Protein AF-A0A2N3DXK1-F1 (afdb_monomer_lite)

Radius of gyration: 21.1 Å; chains: 1; bounding box: 71×50×52 Å

Foldseek 3Di:
DVLLVLVVVLVVLLVLLVVCLVPVPPDDDDDLVVLCCLLVVLVCVLVVQLVCCVPPPPPDDSVNSVLVSLVVLLCSNVVNVVVVCVVVDPDDDPDDDDPCPVDDLVVSLCVVLVPLVVSLCSLVVSLVSLVPDPSNPDPSSVSSSVSSVSSNSSSVSNSVVSCVVSVVVVVVVVVVVVVVVVPPPDD

Sequence (187 aa):
FADGLALLFTTASIVLSAWALYQPQMISLPVAAFLIPTIGSFAFKFVRSLWLYAVRVKDCSFLESLGAGVAALGLTHTVAKAMLNGMITTSKPFIRTPKCEDKPPLAAAFIQVREESLMLALLWGVAVAFLTSPHFADSHSLLWVGVLLVQSVPYASAVLLSLINVMPSLFRRNEKSEASGVLSPAE

pLDDT: mean 85.61, std 10.14, range [45.31, 97.25]

Structure (mmCIF, N/CA/C/O backbone):
data_AF-A0A2N3DXK1-F1
#
_entry.id   AF-A0A2N3DXK1-F1
#
loop_
_atom_site.group_PDB
_atom_site.id
_atom_site.type_symbol
_atom_site.label_atom_id
_atom_site.label_alt_id
_atom_site.label_comp_id
_atom_site.label_asym_id
_atom_site.label_entity_id
_atom_site.label_seq_id
_atom_site.pdbx_PDB_ins_code
_atom_site.Cartn_x
_atom_site.Cartn_y
_atom_site.Cartn_z
_atom_site.occupancy
_atom_site.B_iso_or_equiv
_atom_site.auth_seq_id
_atom_site.auth_comp_id
_atom_site.auth_asym_id
_atom_site.auth_atom_id
_atom_site.pdbx_PDB_model_num
ATOM 1 N N . PHE A 1 1 ? 3.669 13.947 8.992 1.00 77.19 1 PHE A N 1
ATOM 2 C CA . PHE A 1 1 ? 4.567 14.311 7.875 1.00 77.19 1 PHE A CA 1
ATOM 3 C C . PHE A 1 1 ? 5.021 13.096 7.071 1.00 77.19 1 PHE A C 1
ATOM 5 O O . PHE A 1 1 ? 4.761 13.055 5.876 1.00 77.19 1 PHE A O 1
ATOM 12 N N . ALA A 1 2 ? 5.629 12.090 7.714 1.00 84.81 2 ALA A N 1
ATOM 13 C CA . ALA A 1 2 ? 6.176 10.909 7.033 1.00 84.81 2 ALA A CA 1
ATOM 14 C C . ALA A 1 2 ? 5.182 10.180 6.105 1.00 84.81 2 ALA A C 1
ATOM 16 O O . ALA A 1 2 ? 5.534 9.889 4.969 1.00 84.81 2 ALA A O 1
ATOM 17 N N . ASP A 1 3 ? 3.938 9.947 6.540 1.00 88.44 3 ASP A N 1
ATOM 18 C CA . ASP A 1 3 ? 2.947 9.234 5.715 1.00 88.44 3 ASP A CA 1
ATOM 19 C C . ASP A 1 3 ? 2.536 10.025 4.462 1.00 88.44 3 ASP A C 1
ATOM 21 O O . ASP A 1 3 ? 2.396 9.451 3.387 1.00 88.44 3 ASP A O 1
ATOM 25 N N . GLY A 1 4 ? 2.420 11.354 4.567 1.00 90.50 4 GLY A N 1
ATOM 26 C CA . GLY A 1 4 ? 2.165 12.225 3.414 1.00 90.50 4 GLY A CA 1
ATOM 27 C C . GLY A 1 4 ? 3.305 12.183 2.394 1.00 90.50 4 GLY A C 1
ATOM 28 O O . GLY A 1 4 ? 3.056 12.054 1.198 1.00 90.50 4 GLY A O 1
ATOM 29 N N . LEU A 1 5 ? 4.557 12.220 2.865 1.00 89.88 5 LEU A N 1
ATOM 30 C CA . LEU A 1 5 ? 5.734 12.075 2.004 1.00 89.88 5 LEU A CA 1
ATOM 31 C C . LEU A 1 5 ? 5.779 10.687 1.344 1.00 89.88 5 LEU A C 1
ATOM 33 O O . LEU A 1 5 ? 6.073 10.585 0.157 1.00 89.88 5 LEU A O 1
ATOM 37 N N . ALA A 1 6 ? 5.451 9.627 2.088 1.00 89.44 6 ALA A N 1
ATOM 38 C CA . ALA A 1 6 ? 5.400 8.265 1.562 1.00 89.44 6 ALA A CA 1
ATOM 39 C C . ALA A 1 6 ? 4.348 8.116 0.448 1.00 89.44 6 ALA A C 1
ATOM 41 O O . ALA A 1 6 ? 4.612 7.454 -0.556 1.00 89.44 6 ALA A O 1
ATOM 42 N N . LEU A 1 7 ? 3.189 8.773 0.575 1.00 92.69 7 LEU A N 1
ATOM 43 C CA . LEU A 1 7 ? 2.165 8.807 -0.475 1.00 92.69 7 LEU A CA 1
ATOM 44 C C . LEU A 1 7 ? 2.638 9.558 -1.730 1.00 92.69 7 LEU A C 1
ATOM 46 O O . LEU A 1 7 ? 2.424 9.083 -2.847 1.00 92.69 7 LEU A O 1
ATOM 50 N N . LEU A 1 8 ? 3.316 10.699 -1.563 1.00 92.81 8 LEU A N 1
ATOM 51 C CA . LEU A 1 8 ? 3.916 11.427 -2.688 1.00 92.81 8 LEU A CA 1
ATOM 52 C C . LEU A 1 8 ? 4.984 10.582 -3.387 1.00 92.81 8 LEU A C 1
ATOM 54 O O . LEU A 1 8 ? 4.983 10.487 -4.612 1.00 92.81 8 LEU A O 1
ATOM 58 N N . PHE A 1 9 ? 5.842 9.919 -2.611 1.00 91.06 9 PHE A N 1
ATOM 59 C CA . PHE A 1 9 ? 6.869 9.028 -3.138 1.00 91.06 9 PHE A CA 1
ATOM 60 C C . PHE A 1 9 ? 6.257 7.840 -3.886 1.00 91.06 9 PHE A C 1
ATOM 62 O O . PHE A 1 9 ? 6.682 7.548 -4.994 1.00 91.06 9 PHE A O 1
ATOM 69 N N . THR A 1 10 ? 5.207 7.217 -3.344 1.00 92.75 10 THR A N 1
ATOM 70 C CA . THR A 1 10 ? 4.496 6.115 -4.017 1.00 92.75 10 THR A CA 1
ATOM 71 C C . THR A 1 10 ? 3.882 6.575 -5.339 1.00 92.75 10 THR A C 1
ATOM 73 O O . THR A 1 10 ? 4.045 5.921 -6.365 1.00 92.75 10 THR A O 1
ATOM 76 N N . THR A 1 11 ? 3.207 7.729 -5.341 1.00 94.25 11 THR A N 1
ATOM 77 C CA . THR A 1 11 ? 2.619 8.299 -6.563 1.00 94.25 11 THR A CA 1
ATOM 78 C C . THR A 1 11 ? 3.700 8.591 -7.607 1.00 94.25 11 THR A C 1
ATOM 80 O O . THR A 1 11 ? 3.547 8.226 -8.771 1.00 94.25 11 THR A O 1
ATOM 83 N N . ALA A 1 12 ? 4.825 9.182 -7.193 1.00 93.31 12 ALA A N 1
ATOM 84 C CA . ALA A 1 12 ? 5.969 9.423 -8.068 1.00 93.31 12 ALA A CA 1
ATOM 85 C C . ALA A 1 12 ? 6.578 8.113 -8.596 1.00 93.31 12 ALA A C 1
ATOM 87 O O . ALA A 1 12 ? 6.893 8.033 -9.780 1.00 93.31 12 ALA A O 1
ATOM 88 N N . SER A 1 13 ? 6.687 7.074 -7.760 1.00 92.00 13 SER A N 1
ATOM 89 C CA . SER A 1 13 ? 7.153 5.743 -8.162 1.00 92.00 13 SER A CA 1
ATOM 90 C C . SER A 1 13 ? 6.258 5.127 -9.236 1.00 92.00 13 SER A C 1
ATOM 92 O O . SER A 1 13 ? 6.787 4.596 -10.211 1.00 92.00 13 SER A O 1
ATOM 94 N N . ILE A 1 14 ? 4.931 5.228 -9.109 1.00 94.31 14 ILE A N 1
ATOM 95 C CA . ILE A 1 14 ? 3.982 4.735 -10.123 1.00 94.31 14 ILE A CA 1
ATOM 96 C C . ILE A 1 14 ? 4.149 5.510 -11.435 1.00 94.31 14 ILE A C 1
ATOM 98 O O . ILE A 1 14 ? 4.279 4.893 -12.491 1.00 94.31 14 ILE A O 1
ATOM 102 N N . VAL A 1 15 ? 4.188 6.846 -11.377 1.00 94.62 15 VAL A N 1
ATOM 103 C CA . VAL A 1 15 ? 4.327 7.700 -12.571 1.00 94.62 15 VAL A CA 1
ATOM 104 C C . VAL A 1 15 ? 5.650 7.439 -13.288 1.00 94.62 15 VAL A C 1
ATOM 106 O O . VAL A 1 15 ? 5.655 7.216 -14.497 1.00 94.62 15 VAL A O 1
ATOM 109 N N . LEU A 1 16 ? 6.762 7.411 -12.549 1.00 92.75 16 LEU A N 1
ATOM 110 C CA . LEU A 1 16 ? 8.087 7.121 -13.096 1.00 92.75 16 LEU A CA 1
ATOM 111 C C . LEU A 1 16 ? 8.124 5.739 -13.742 1.00 92.75 16 LEU A C 1
ATOM 113 O O . LEU A 1 16 ? 8.675 5.571 -14.824 1.00 92.75 16 LEU A O 1
ATOM 117 N N . SER A 1 17 ? 7.517 4.755 -13.089 1.00 92.31 17 SER A N 1
ATOM 118 C CA . SER A 1 17 ? 7.476 3.394 -13.598 1.00 92.31 17 SER A CA 1
ATOM 119 C C . SER A 1 17 ? 6.645 3.260 -14.870 1.00 92.31 17 SER A C 1
ATOM 121 O O . SER A 1 17 ? 7.076 2.614 -15.819 1.00 92.31 17 SER A O 1
ATOM 123 N N . ALA A 1 18 ? 5.473 3.897 -14.917 1.00 92.88 18 ALA A N 1
ATOM 124 C CA . ALA A 1 18 ? 4.648 3.936 -16.118 1.00 92.88 18 ALA A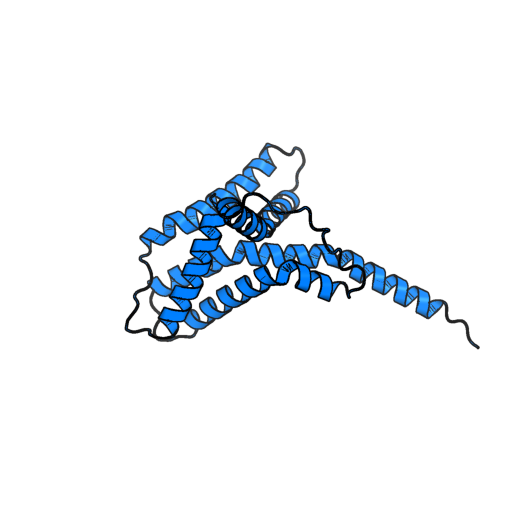 CA 1
ATOM 125 C C . ALA A 1 18 ? 5.387 4.627 -17.275 1.00 92.88 18 ALA A C 1
ATOM 127 O O . ALA A 1 18 ? 5.348 4.148 -18.407 1.00 92.88 18 ALA A O 1
ATOM 128 N N . TRP A 1 19 ? 6.119 5.707 -16.984 1.00 91.81 19 TRP A N 1
ATOM 129 C CA . TRP A 1 19 ? 6.958 6.382 -17.972 1.00 91.81 19 TRP A CA 1
ATOM 130 C C . TRP A 1 19 ? 8.100 5.486 -18.461 1.00 91.81 19 TRP A C 1
ATOM 132 O O . TRP A 1 19 ? 8.325 5.390 -19.666 1.00 91.81 19 TRP A O 1
ATOM 142 N N . ALA A 1 20 ? 8.800 4.800 -17.555 1.00 90.81 20 ALA A N 1
ATOM 143 C CA . ALA A 1 20 ? 9.881 3.881 -17.907 1.00 90.81 20 ALA A CA 1
ATOM 144 C C . ALA A 1 20 ? 9.385 2.743 -18.813 1.00 90.81 20 ALA A C 1
ATOM 146 O O . ALA A 1 20 ? 10.048 2.401 -19.787 1.00 90.81 20 ALA A O 1
ATOM 147 N N . LEU A 1 21 ? 8.190 2.206 -18.547 1.00 90.06 21 LEU A N 1
ATOM 148 C CA . LEU A 1 21 ? 7.561 1.196 -19.402 1.00 90.06 21 LEU A CA 1
ATOM 149 C C . LEU A 1 21 ? 7.149 1.756 -20.775 1.00 90.06 21 LEU A C 1
ATOM 151 O O . LEU A 1 21 ? 7.215 1.034 -21.766 1.00 90.06 21 LEU A O 1
ATOM 155 N N . TYR A 1 22 ? 6.754 3.031 -20.853 1.00 90.62 22 TYR A N 1
ATOM 156 C CA . TYR A 1 22 ? 6.405 3.690 -22.117 1.00 90.62 22 TYR A CA 1
ATOM 157 C C . TYR A 1 22 ? 7.636 4.009 -22.986 1.00 90.62 22 TYR A C 1
ATOM 159 O O . TYR A 1 22 ? 7.592 3.848 -24.205 1.00 90.62 22 TYR A O 1
ATOM 167 N N . GLN A 1 23 ? 8.744 4.442 -22.376 1.00 89.50 23 GLN A N 1
ATOM 168 C CA . GLN A 1 23 ? 10.005 4.755 -23.059 1.00 89.50 23 GLN A CA 1
ATOM 169 C C . GLN A 1 23 ? 11.208 4.112 -22.345 1.00 89.50 23 GLN A C 1
ATOM 171 O O . GLN A 1 23 ? 11.936 4.797 -21.617 1.00 89.50 23 GLN A O 1
ATOM 176 N N . PRO A 1 24 ? 11.484 2.818 -22.600 1.00 82.81 24 PRO A N 1
ATOM 177 C CA . PRO A 1 24 ? 12.524 2.078 -21.882 1.00 82.81 24 PRO A CA 1
ATOM 178 C C . PRO A 1 24 ? 13.947 2.577 -22.166 1.00 82.81 24 PRO A C 1
ATOM 180 O O . PRO A 1 24 ? 14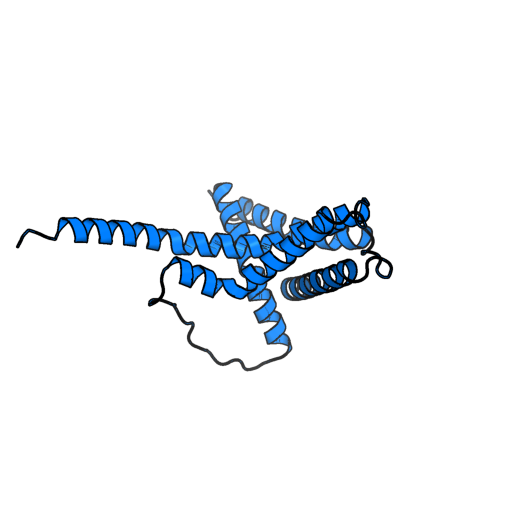.833 2.397 -21.343 1.00 82.81 24 PRO A O 1
ATOM 183 N N . GLN A 1 25 ? 14.182 3.229 -23.308 1.00 79.19 25 GLN A N 1
ATOM 184 C CA . GLN A 1 25 ? 15.523 3.684 -23.704 1.00 79.19 25 GLN A CA 1
ATOM 185 C C . GLN A 1 25 ? 15.931 5.037 -23.099 1.00 79.19 25 GLN A C 1
ATOM 187 O O . GLN A 1 25 ? 17.106 5.388 -23.136 1.00 79.19 25 GLN A O 1
ATOM 192 N N . MET A 1 26 ? 14.981 5.806 -22.558 1.00 77.38 26 MET A N 1
ATOM 193 C CA . MET A 1 26 ? 15.212 7.195 -22.125 1.00 77.38 26 MET A CA 1
ATOM 194 C C . MET A 1 26 ? 15.331 7.349 -20.604 1.00 77.38 26 MET A C 1
ATOM 196 O O . MET A 1 26 ? 15.793 8.385 -20.131 1.00 77.38 26 MET A O 1
ATOM 200 N N . ILE A 1 27 ? 14.888 6.352 -19.833 1.00 78.00 27 ILE A N 1
ATOM 201 C CA . ILE A 1 27 ? 14.782 6.431 -18.374 1.00 78.00 27 ILE A CA 1
ATOM 202 C C . ILE A 1 27 ? 15.629 5.334 -17.743 1.00 78.00 27 ILE A C 1
ATOM 204 O O . ILE A 1 27 ? 15.385 4.148 -17.948 1.00 78.00 27 ILE A O 1
ATOM 208 N N . SER A 1 28 ? 16.572 5.736 -16.900 1.00 77.50 28 SER A N 1
ATOM 209 C CA . SER A 1 28 ? 17.224 4.834 -15.959 1.00 77.50 28 SER A CA 1
ATOM 210 C C . SER A 1 28 ? 16.435 4.780 -14.650 1.00 77.50 28 SER A C 1
ATOM 212 O O . SER A 1 28 ? 15.960 5.795 -14.134 1.00 77.50 28 SER A O 1
ATOM 214 N N . LEU A 1 29 ? 16.279 3.574 -14.102 1.00 81.25 29 LEU A N 1
ATOM 215 C CA . LEU A 1 29 ? 15.651 3.389 -12.797 1.00 81.25 29 LEU A CA 1
ATOM 216 C C . LEU A 1 29 ? 16.535 3.985 -11.685 1.00 81.25 29 LEU A C 1
ATOM 218 O O . LEU A 1 29 ? 17.765 3.987 -11.815 1.00 81.25 29 LEU A O 1
ATOM 222 N N . PRO A 1 30 ? 15.945 4.478 -10.579 1.00 80.50 30 PRO A N 1
ATOM 223 C CA . PRO A 1 30 ? 16.710 5.063 -9.483 1.00 80.50 30 PRO A CA 1
ATOM 224 C C . PRO A 1 30 ? 17.772 4.108 -8.927 1.00 80.50 30 PRO A C 1
ATOM 226 O O . PRO A 1 30 ? 17.527 2.912 -8.759 1.00 80.50 30 PRO A O 1
ATOM 229 N N . VAL A 1 31 ? 18.956 4.643 -8.603 1.00 75.12 31 VAL A N 1
ATOM 230 C CA . VAL A 1 31 ? 20.065 3.825 -8.097 1.00 75.12 31 VAL A CA 1
ATOM 231 C C . VAL A 1 31 ? 19.708 3.180 -6.755 1.00 75.12 31 VAL A C 1
ATOM 233 O O . VAL A 1 31 ? 19.048 3.787 -5.908 1.00 75.12 31 VAL A O 1
ATOM 236 N N . ALA A 1 32 ? 20.204 1.960 -6.534 1.00 70.81 32 ALA A N 1
ATOM 237 C CA . ALA A 1 32 ? 19.913 1.148 -5.351 1.00 70.81 32 ALA A CA 1
ATOM 238 C C . ALA A 1 32 ? 20.178 1.871 -4.016 1.00 70.81 32 ALA A C 1
ATOM 240 O O . ALA A 1 32 ? 19.478 1.635 -3.034 1.00 70.81 32 ALA A O 1
ATOM 241 N N . ALA A 1 33 ? 21.138 2.802 -3.979 1.00 71.88 33 ALA A N 1
ATOM 242 C CA . ALA A 1 33 ? 21.444 3.589 -2.786 1.00 71.88 33 ALA A CA 1
ATOM 243 C C . ALA A 1 33 ? 20.259 4.455 -2.304 1.00 71.88 33 ALA A C 1
ATOM 245 O O . ALA A 1 33 ? 20.092 4.628 -1.098 1.00 71.88 33 ALA A O 1
ATOM 246 N N . PHE A 1 34 ? 19.388 4.935 -3.203 1.00 73.00 34 PHE A N 1
ATOM 247 C CA . PHE A 1 34 ? 18.175 5.680 -2.824 1.00 73.00 34 PHE A CA 1
ATOM 248 C C . PHE A 1 34 ? 17.038 4.779 -2.318 1.00 73.00 34 PHE A C 1
ATOM 250 O O . PHE A 1 34 ? 16.059 5.271 -1.750 1.00 73.00 34 PHE A O 1
ATOM 257 N N . LEU A 1 35 ? 17.161 3.461 -2.486 1.00 76.44 35 LEU A N 1
ATOM 258 C CA . LEU A 1 35 ? 16.159 2.486 -2.049 1.00 76.44 35 LEU A CA 1
ATOM 259 C C . LEU A 1 35 ? 16.348 2.085 -0.579 1.00 76.44 35 LEU A C 1
ATOM 261 O O . LEU A 1 35 ? 15.397 1.702 0.101 1.00 76.44 35 LEU A O 1
ATOM 265 N N . ILE A 1 36 ? 17.569 2.224 -0.055 1.00 79.56 36 ILE A N 1
ATOM 266 C CA . ILE A 1 36 ? 17.898 1.875 1.333 1.00 79.56 36 ILE A CA 1
ATOM 267 C C . ILE A 1 36 ? 17.098 2.725 2.334 1.00 79.56 36 ILE A C 1
ATOM 269 O O . ILE A 1 36 ? 16.481 2.144 3.228 1.00 79.56 36 ILE A O 1
ATOM 273 N N . PRO A 1 37 ? 17.021 4.067 2.210 1.00 77.75 37 PRO A N 1
ATOM 274 C CA . PRO A 1 37 ? 16.264 4.878 3.161 1.00 77.75 37 PRO A CA 1
ATOM 275 C C . PRO A 1 37 ? 14.761 4.597 3.120 1.00 77.75 37 PRO A C 1
ATOM 277 O O . PRO A 1 37 ? 14.092 4.676 4.150 1.00 77.75 37 PRO A O 1
ATOM 280 N N . THR A 1 38 ? 14.218 4.265 1.949 1.00 76.19 38 THR A N 1
ATOM 281 C CA . THR A 1 38 ? 12.780 4.040 1.756 1.00 76.19 38 THR A CA 1
ATOM 282 C C . THR A 1 38 ? 12.345 2.694 2.323 1.00 76.19 38 THR A C 1
ATOM 284 O O . THR A 1 38 ? 11.433 2.656 3.153 1.00 76.19 38 THR A O 1
ATOM 287 N N . ILE A 1 39 ? 13.048 1.612 1.981 1.00 82.38 39 ILE A N 1
ATOM 288 C CA . ILE A 1 39 ? 12.807 0.287 2.572 1.00 82.38 39 ILE A CA 1
ATOM 289 C C . ILE A 1 39 ? 13.140 0.306 4.068 1.00 82.38 39 ILE A C 1
ATOM 291 O O . ILE A 1 39 ? 12.356 -0.181 4.881 1.00 82.38 39 ILE A O 1
ATOM 295 N N . GLY A 1 40 ? 14.263 0.918 4.451 1.00 85.50 40 G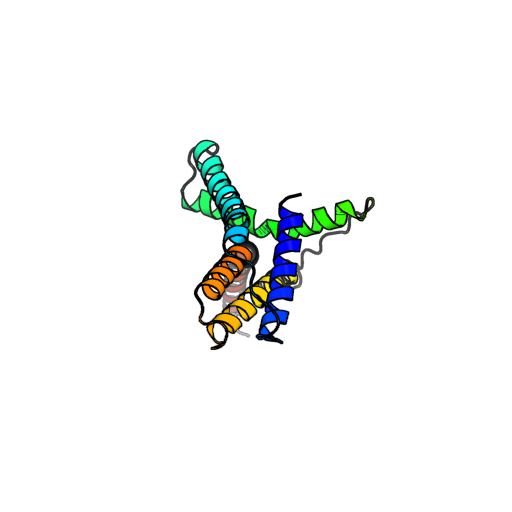LY A N 1
ATOM 296 C CA . GLY A 1 40 ? 14.716 0.994 5.838 1.00 85.50 40 GLY A CA 1
ATOM 297 C C . GLY A 1 40 ? 13.745 1.750 6.741 1.00 85.50 40 GLY A C 1
ATOM 298 O O . GLY A 1 40 ? 13.414 1.261 7.818 1.00 85.50 40 GLY A O 1
ATOM 299 N N . SER A 1 41 ? 13.213 2.893 6.298 1.00 82.44 41 SER A N 1
ATOM 300 C CA . SER A 1 41 ? 12.224 3.652 7.080 1.00 82.44 41 SER A CA 1
ATOM 301 C C . SER A 1 41 ? 10.912 2.888 7.238 1.00 82.44 41 SER A C 1
ATOM 303 O O . SER A 1 41 ? 10.316 2.908 8.316 1.00 82.44 41 SER A O 1
ATOM 305 N N . PHE A 1 42 ? 10.470 2.189 6.187 1.00 85.25 42 PHE A N 1
ATOM 306 C CA . PHE A 1 42 ? 9.284 1.340 6.253 1.00 85.25 42 PHE A CA 1
ATOM 307 C C . PHE A 1 42 ? 9.485 0.164 7.217 1.00 85.25 42 PHE A C 1
ATOM 309 O O . PHE A 1 42 ? 8.679 -0.030 8.128 1.00 85.25 42 PHE A O 1
ATOM 316 N N . ALA A 1 43 ? 10.588 -0.572 7.067 1.00 86.31 43 ALA A N 1
ATOM 317 C CA . ALA A 1 43 ? 10.927 -1.699 7.926 1.00 86.31 43 ALA A CA 1
ATOM 318 C C . ALA A 1 43 ? 11.079 -1.256 9.385 1.00 86.31 43 ALA A C 1
ATOM 320 O O . ALA A 1 43 ? 10.500 -1.868 10.279 1.00 86.31 43 ALA A O 1
ATOM 321 N N . PHE A 1 44 ? 11.772 -0.144 9.632 1.00 88.00 44 PHE A N 1
ATOM 322 C CA . PHE A 1 44 ? 11.912 0.422 10.968 1.00 88.00 44 PHE A CA 1
ATOM 323 C C . PHE A 1 44 ? 10.557 0.809 11.566 1.00 88.00 44 PHE A C 1
ATOM 325 O O . PHE A 1 44 ? 10.277 0.470 12.716 1.00 88.00 44 PHE A O 1
ATOM 332 N N . LYS A 1 45 ? 9.685 1.469 10.791 1.00 86.25 45 LYS A N 1
ATOM 333 C CA . LYS A 1 45 ? 8.322 1.812 11.223 1.00 86.25 45 LYS A CA 1
ATOM 334 C C . LYS A 1 45 ? 7.531 0.557 11.607 1.00 86.25 45 LYS A C 1
ATOM 336 O O . LYS A 1 45 ? 6.881 0.552 12.652 1.00 86.25 45 LYS A O 1
ATOM 341 N N . PHE A 1 46 ? 7.609 -0.495 10.796 1.00 86.44 46 PHE A N 1
ATOM 342 C CA . PHE A 1 46 ? 6.893 -1.748 11.026 1.00 86.44 46 PHE A CA 1
ATOM 343 C C . PHE A 1 46 ? 7.429 -2.515 12.244 1.00 86.44 46 PHE A C 1
ATOM 345 O O . PHE A 1 46 ? 6.668 -2.834 13.156 1.00 86.44 46 PHE A O 1
ATOM 352 N N . VAL A 1 47 ? 8.745 -2.730 12.320 1.00 88.25 47 VAL A N 1
ATOM 353 C CA . VAL A 1 47 ? 9.401 -3.425 13.440 1.00 88.25 47 VAL A CA 1
ATOM 354 C C . VAL A 1 47 ? 9.169 -2.683 14.750 1.00 88.25 47 VAL A C 1
ATOM 356 O O . VAL A 1 47 ? 8.805 -3.299 15.749 1.00 88.25 47 VAL A O 1
ATOM 359 N N . ARG A 1 48 ? 9.307 -1.352 14.750 1.00 88.56 48 ARG A N 1
ATOM 360 C CA . ARG A 1 48 ? 9.024 -0.533 15.932 1.00 88.56 48 ARG A CA 1
ATOM 361 C C . ARG A 1 48 ? 7.575 -0.693 16.391 1.00 88.56 48 ARG A C 1
ATOM 363 O O . ARG A 1 48 ? 7.337 -0.728 17.594 1.00 88.56 48 ARG A O 1
ATOM 370 N N . SER A 1 49 ? 6.623 -0.795 15.462 1.00 85.00 49 SER A N 1
ATOM 371 C CA . SER A 1 49 ? 5.214 -1.028 15.796 1.00 85.00 49 SER A CA 1
ATOM 372 C C . SER A 1 49 ? 5.026 -2.361 16.522 1.00 85.00 49 SER A C 1
ATOM 374 O O . SER A 1 49 ? 4.423 -2.386 17.593 1.00 85.00 49 SER A O 1
ATOM 376 N N . LEU A 1 50 ? 5.592 -3.446 15.985 1.00 86.06 50 LEU A N 1
ATOM 377 C CA . LEU A 1 50 ? 5.505 -4.776 16.599 1.00 86.06 50 LEU A CA 1
ATOM 378 C C . LEU A 1 50 ? 6.206 -4.824 17.962 1.00 86.06 50 LEU A C 1
ATOM 380 O O . LEU A 1 50 ? 5.668 -5.368 18.925 1.00 86.06 50 LEU A O 1
ATOM 384 N N . TRP A 1 51 ? 7.385 -4.205 18.056 1.00 88.12 51 TRP A N 1
ATOM 385 C CA . TRP A 1 51 ? 8.170 -4.137 19.286 1.00 88.12 51 TRP A CA 1
ATOM 386 C C . TRP A 1 51 ? 7.438 -3.382 20.396 1.00 88.12 51 TRP A C 1
ATOM 388 O O . TRP A 1 51 ? 7.360 -3.853 21.528 1.00 88.12 51 TRP A O 1
ATOM 398 N N . LEU A 1 52 ? 6.868 -2.214 20.083 1.00 88.50 52 LEU A N 1
ATOM 399 C CA . LEU A 1 52 ? 6.115 -1.433 21.063 1.00 88.50 52 LEU A CA 1
ATOM 400 C C . LEU A 1 52 ? 4.872 -2.179 21.550 1.00 88.50 52 LEU A C 1
ATOM 402 O O . LEU A 1 52 ? 4.571 -2.093 22.737 1.00 88.50 52 LEU A O 1
ATOM 406 N N . TYR A 1 53 ? 4.191 -2.931 20.682 1.00 86.19 53 TYR A N 1
ATOM 407 C CA . TYR A 1 53 ? 3.073 -3.778 21.103 1.00 86.19 53 TYR A CA 1
ATOM 408 C C . TYR A 1 53 ? 3.529 -4.893 22.043 1.00 86.19 53 TYR A C 1
ATOM 410 O O . TYR A 1 53 ? 2.964 -5.030 23.125 1.00 86.19 53 TYR A O 1
ATOM 418 N N . ALA A 1 54 ? 4.598 -5.609 21.689 1.00 82.19 54 ALA A N 1
ATOM 419 C CA . ALA A 1 54 ? 5.135 -6.690 22.515 1.00 82.19 54 ALA A CA 1
ATOM 420 C C . ALA A 1 54 ? 5.603 -6.212 23.902 1.00 82.19 54 ALA A C 1
ATOM 422 O O . ALA A 1 54 ? 5.448 -6.921 24.891 1.00 82.19 54 ALA A O 1
ATOM 423 N N . VAL A 1 55 ? 6.173 -5.005 23.990 1.00 86.56 55 VAL A N 1
ATOM 424 C CA . VAL A 1 55 ? 6.710 -4.470 25.252 1.00 86.56 55 VAL A CA 1
ATOM 425 C C . VAL A 1 55 ? 5.651 -3.740 26.082 1.00 86.56 55 VAL A C 1
ATOM 427 O O . VAL A 1 55 ? 5.722 -3.749 27.312 1.00 86.56 55 VAL A O 1
ATOM 430 N N . ARG A 1 56 ? 4.694 -3.050 25.446 1.00 87.25 56 ARG A N 1
ATOM 431 C CA . ARG A 1 56 ? 3.766 -2.148 26.148 1.00 87.25 56 ARG A CA 1
ATOM 432 C C . ARG A 1 56 ? 2.413 -2.775 26.464 1.00 87.25 56 ARG A C 1
ATOM 434 O O . ARG A 1 56 ? 1.777 -2.326 27.417 1.00 87.25 56 ARG A O 1
ATOM 441 N N . VAL A 1 57 ? 1.984 -3.782 25.707 1.00 87.06 57 VAL A N 1
ATOM 442 C CA . VAL A 1 57 ? 0.722 -4.491 25.940 1.00 87.06 57 VAL A CA 1
ATOM 443 C C . VAL A 1 57 ? 1.043 -5.815 26.625 1.00 87.06 57 VAL A C 1
ATOM 445 O O . VAL A 1 57 ? 1.557 -6.737 25.998 1.00 87.06 57 VAL A O 1
ATOM 448 N N . LYS A 1 58 ? 0.781 -5.893 27.937 1.00 75.44 58 LYS A N 1
ATOM 449 C CA . LYS A 1 58 ? 0.898 -7.156 28.680 1.00 75.44 58 LYS A CA 1
ATOM 450 C C . LYS A 1 58 ? -0.114 -8.161 28.117 1.00 75.44 58 LYS A C 1
ATOM 452 O O . LYS A 1 58 ? -1.242 -7.780 27.826 1.00 75.44 58 LYS A O 1
ATOM 457 N N . ASP A 1 59 ? 0.329 -9.407 27.961 1.00 79.88 59 ASP A N 1
ATOM 458 C CA . ASP A 1 59 ? -0.470 -10.568 27.538 1.00 79.88 59 ASP A CA 1
ATOM 459 C C . ASP A 1 59 ? -0.929 -10.593 26.065 1.00 79.88 59 ASP A C 1
ATOM 461 O O . ASP A 1 59 ? -1.857 -11.317 25.719 1.00 79.88 59 ASP A O 1
ATOM 465 N N . CYS A 1 60 ? -0.260 -9.857 25.169 1.00 78.06 60 CYS A N 1
ATOM 466 C CA . CYS A 1 60 ? -0.596 -9.853 23.741 1.00 78.06 60 CYS A CA 1
ATOM 467 C C . CYS A 1 60 ? 0.064 -11.021 22.983 1.00 78.06 60 CYS A C 1
ATOM 469 O O . CYS A 1 60 ? 1.287 -11.197 23.023 1.00 78.06 60 CYS A O 1
ATOM 471 N N . SER A 1 61 ? -0.732 -11.796 22.244 1.00 87.94 61 SER A N 1
ATOM 472 C CA . SER A 1 61 ? -0.237 -12.842 21.344 1.00 87.94 61 SER A CA 1
ATOM 473 C C . SER A 1 61 ? 0.479 -12.239 20.128 1.00 87.94 61 SER A C 1
ATOM 475 O O . SER A 1 61 ? 0.161 -11.140 19.666 1.00 87.94 61 SER A O 1
ATOM 477 N N . PHE A 1 62 ? 1.421 -12.982 19.539 1.00 85.62 62 PHE A N 1
ATOM 478 C CA . PHE A 1 62 ? 2.127 -12.551 18.326 1.00 85.62 62 PHE A CA 1
ATOM 479 C C . PHE A 1 62 ? 1.160 -12.217 17.177 1.00 85.62 62 PHE A C 1
ATOM 481 O O . PHE A 1 62 ? 1.366 -11.242 16.454 1.00 85.62 62 PHE A O 1
ATOM 488 N N . LEU A 1 63 ? 0.071 -12.984 17.044 1.00 88.12 63 LEU A N 1
ATOM 489 C CA . LEU A 1 63 ? -0.955 -12.752 16.024 1.00 88.12 63 LEU A CA 1
ATOM 490 C C . LEU A 1 63 ? -1.741 -11.457 16.261 1.00 88.12 63 LEU A C 1
ATOM 492 O O . LEU A 1 63 ? -2.090 -10.772 15.302 1.00 88.12 63 LEU A O 1
ATOM 496 N N . GLU A 1 64 ? -1.985 -11.091 17.517 1.00 89.06 64 GLU A N 1
ATOM 497 C CA . GLU A 1 64 ? -2.680 -9.851 17.872 1.00 89.06 64 GLU A CA 1
ATOM 498 C C . GLU A 1 64 ? -1.791 -8.632 17.614 1.00 89.06 64 GLU A C 1
ATOM 500 O O . GLU A 1 64 ? -2.248 -7.648 17.032 1.00 89.06 64 GLU A O 1
ATOM 505 N N . SER A 1 65 ? -0.500 -8.724 17.951 1.00 88.88 65 SER A N 1
ATOM 506 C CA . SER A 1 65 ? 0.494 -7.692 17.623 1.00 88.88 65 SER A CA 1
ATOM 507 C C . SER A 1 65 ? 0.631 -7.503 16.109 1.00 88.88 65 SER A C 1
ATOM 509 O O . SER A 1 65 ? 0.640 -6.373 15.611 1.00 88.88 65 SER A O 1
ATOM 511 N N . LEU A 1 66 ? 0.653 -8.604 15.349 1.00 89.38 66 LEU A N 1
ATOM 512 C CA . LEU A 1 66 ? 0.662 -8.552 13.890 1.00 89.38 66 LEU A CA 1
ATOM 513 C C . LEU A 1 66 ? -0.622 -7.915 13.344 1.00 89.38 66 LEU A C 1
ATOM 515 O O . LEU A 1 66 ? -0.542 -7.029 12.495 1.00 89.38 66 LEU A O 1
ATOM 519 N N . GLY A 1 67 ? -1.790 -8.310 13.857 1.00 90.50 67 GLY A N 1
ATOM 520 C CA . GLY A 1 67 ? -3.081 -7.729 13.483 1.00 90.50 67 GLY A CA 1
ATOM 521 C C . GLY A 1 67 ? -3.148 -6.226 13.758 1.00 90.50 67 GLY A C 1
ATOM 522 O O . GLY A 1 67 ? -3.585 -5.459 12.899 1.00 90.50 67 GLY A O 1
ATOM 523 N N . ALA A 1 68 ? -2.624 -5.781 14.901 1.00 90.25 68 ALA A N 1
ATOM 524 C CA . ALA A 1 68 ? -2.502 -4.365 15.227 1.00 90.25 68 ALA A CA 1
ATOM 525 C C . ALA A 1 68 ? -1.535 -3.628 14.286 1.00 90.25 68 ALA A C 1
ATOM 527 O O . ALA A 1 68 ? -1.821 -2.508 13.854 1.00 90.25 68 ALA A O 1
ATOM 528 N N . GLY A 1 69 ? -0.417 -4.260 13.915 1.00 90.94 69 GLY A N 1
ATOM 529 C CA . GLY A 1 69 ? 0.517 -3.737 12.918 1.00 90.94 69 GLY A CA 1
ATOM 530 C C . GLY A 1 69 ? -0.132 -3.570 11.541 1.00 90.94 69 GLY A C 1
ATOM 531 O O . GLY A 1 69 ? -0.021 -2.507 10.931 1.00 90.94 69 GLY A O 1
ATOM 532 N N . VAL A 1 70 ? -0.870 -4.579 11.074 1.00 92.19 70 VAL A N 1
ATOM 533 C CA . VAL A 1 70 ? -1.626 -4.529 9.812 1.00 92.19 70 VAL A CA 1
ATOM 534 C C . VAL A 1 70 ? -2.705 -3.445 9.864 1.00 92.19 70 VAL A C 1
ATOM 536 O O . VAL A 1 70 ? -2.851 -2.681 8.909 1.00 92.19 70 VAL A O 1
ATOM 539 N N . ALA A 1 71 ? -3.408 -3.298 10.989 1.00 92.62 71 ALA A N 1
ATOM 540 C CA . ALA A 1 71 ? -4.383 -2.227 11.173 1.00 92.62 71 ALA A CA 1
ATOM 541 C C . ALA A 1 71 ? -3.735 -0.835 11.089 1.00 92.62 71 ALA A C 1
ATOM 543 O O . ALA A 1 71 ? -4.236 0.045 10.385 1.00 92.62 71 ALA A O 1
ATOM 544 N N . ALA A 1 72 ? -2.581 -0.647 11.738 1.00 91.19 72 ALA A N 1
ATOM 545 C CA . ALA A 1 72 ? -1.818 0.596 11.665 1.00 91.19 72 ALA A CA 1
ATOM 546 C C . ALA A 1 72 ? -1.353 0.905 10.231 1.00 91.19 72 ALA A C 1
ATOM 548 O O . ALA A 1 72 ? -1.386 2.062 9.806 1.00 91.19 72 ALA A O 1
ATOM 549 N N . LEU A 1 73 ? -0.952 -0.118 9.471 1.00 92.69 73 LEU A N 1
ATOM 550 C CA . LEU A 1 73 ? -0.572 0.018 8.065 1.00 92.69 73 LEU A CA 1
ATOM 551 C C . LEU A 1 73 ? -1.764 0.379 7.168 1.00 92.69 73 LEU A C 1
ATOM 553 O O . LEU A 1 73 ? -1.624 1.256 6.315 1.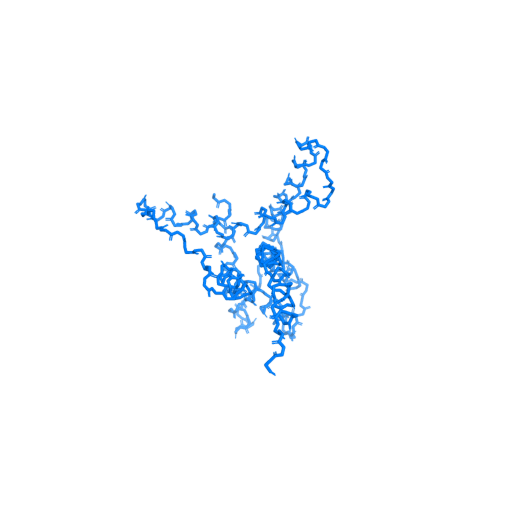00 92.69 73 LEU A O 1
ATOM 557 N N . GLY A 1 74 ? -2.935 -0.223 7.386 1.00 93.38 74 GLY A N 1
ATOM 558 C CA . GLY A 1 74 ? -4.134 0.035 6.580 1.00 93.38 74 GLY A CA 1
ATOM 559 C C . GLY A 1 74 ? -4.653 1.476 6.665 1.00 93.38 74 GLY A C 1
ATOM 560 O O . GLY A 1 74 ? -5.249 1.980 5.719 1.00 93.38 74 GLY A O 1
ATOM 561 N N . LEU A 1 75 ? -4.371 2.185 7.760 1.00 92.69 75 LEU A N 1
ATOM 562 C CA . LEU A 1 75 ? -4.783 3.583 7.955 1.00 92.69 75 LEU A CA 1
ATOM 563 C C . LEU A 1 75 ? -3.850 4.6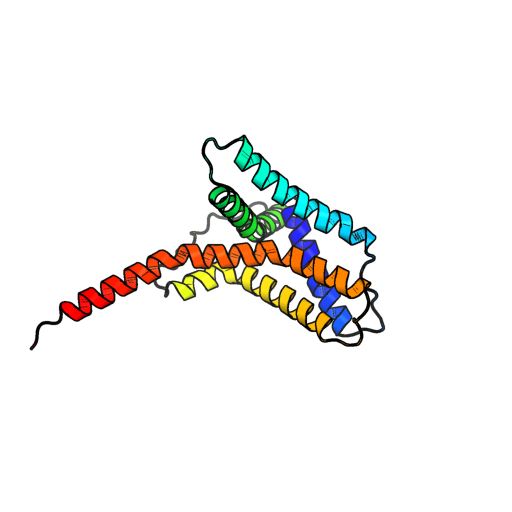01 7.270 1.00 92.69 75 LEU A C 1
ATOM 565 O O . LEU A 1 75 ? -4.195 5.781 7.164 1.00 92.69 75 LEU A O 1
ATOM 569 N N . THR A 1 76 ? -2.669 4.179 6.808 1.00 93.06 76 THR A N 1
ATOM 570 C CA . THR A 1 76 ? -1.605 5.095 6.353 1.00 93.06 76 THR A CA 1
ATOM 571 C C . THR A 1 76 ? -2.004 5.975 5.173 1.00 93.06 76 THR A C 1
ATOM 573 O O . THR A 1 76 ? -1.713 7.168 5.208 1.00 93.06 76 THR A O 1
ATOM 576 N N . HIS A 1 77 ? -2.704 5.443 4.166 1.00 94.25 77 HIS A N 1
ATOM 577 C CA . HIS A 1 77 ? -3.164 6.226 3.007 1.00 94.25 77 HIS A CA 1
ATOM 578 C C . HIS A 1 77 ? -4.158 7.314 3.416 1.00 94.25 77 HIS A C 1
ATOM 580 O O . HIS A 1 77 ? -4.026 8.479 3.035 1.00 94.25 77 HIS A O 1
ATOM 586 N N . THR A 1 78 ? -5.119 6.954 4.268 1.00 93.75 78 THR A N 1
ATOM 587 C CA . THR A 1 78 ? -6.112 7.897 4.789 1.00 93.75 78 THR A CA 1
ATOM 588 C C . THR A 1 78 ? -5.439 9.005 5.607 1.00 93.75 78 THR A C 1
ATOM 590 O O . THR A 1 78 ? -5.722 10.188 5.393 1.00 93.75 78 THR A O 1
ATOM 593 N N . VAL A 1 79 ? -4.495 8.654 6.490 1.00 93.69 79 VAL A N 1
ATOM 594 C CA . VAL A 1 79 ? -3.708 9.628 7.271 1.00 93.69 79 VAL A CA 1
ATOM 595 C C . VAL A 1 79 ? -2.854 10.512 6.358 1.00 93.69 79 VAL A C 1
ATOM 597 O O . VAL A 1 79 ? -2.812 11.729 6.548 1.00 93.69 79 VAL A O 1
ATOM 600 N N . ALA A 1 80 ? -2.217 9.935 5.338 1.00 94.31 80 ALA A N 1
ATOM 601 C CA . ALA A 1 80 ? -1.413 10.665 4.364 1.00 94.31 80 ALA A CA 1
ATOM 602 C C . ALA A 1 80 ? -2.250 11.712 3.620 1.00 94.31 80 ALA A C 1
ATOM 604 O O . ALA A 1 80 ? -1.885 12.889 3.588 1.00 94.31 80 ALA A O 1
ATOM 605 N N . LYS A 1 81 ? -3.417 11.324 3.098 1.00 93.44 81 LYS A N 1
ATOM 606 C CA . LYS A 1 81 ? -4.349 12.254 2.452 1.00 93.44 81 LYS A CA 1
ATOM 607 C C . LYS A 1 81 ? -4.855 13.329 3.397 1.00 93.44 81 LYS A C 1
ATOM 609 O O . LYS A 1 81 ? -4.952 14.486 2.986 1.00 93.44 81 LYS A O 1
ATOM 614 N N . ALA A 1 82 ? -5.216 12.972 4.627 1.00 91.75 82 ALA A N 1
ATOM 615 C CA . ALA A 1 82 ? -5.681 13.936 5.619 1.00 91.75 82 ALA A CA 1
ATOM 616 C C . ALA A 1 82 ? -4.594 14.977 5.915 1.00 91.75 82 ALA A C 1
ATOM 618 O O . ALA A 1 82 ? -4.871 16.175 5.912 1.00 91.75 82 ALA A O 1
ATOM 619 N N . MET A 1 83 ? -3.348 14.527 6.067 1.00 93.25 83 MET A N 1
ATOM 620 C CA . MET A 1 83 ? -2.199 15.392 6.290 1.00 93.25 83 MET A CA 1
ATOM 621 C C . MET A 1 83 ? -1.933 16.318 5.096 1.00 93.25 83 MET A C 1
ATOM 623 O O . MET A 1 83 ? -1.826 17.525 5.294 1.00 93.25 83 MET A O 1
ATOM 627 N N . LEU A 1 84 ? -1.855 15.786 3.868 1.00 92.50 84 LEU A N 1
ATOM 628 C CA . LEU A 1 84 ? -1.615 16.604 2.671 1.00 92.50 84 LEU A CA 1
ATOM 629 C C . LEU A 1 84 ? -2.703 17.667 2.490 1.00 92.50 84 LEU A C 1
ATOM 631 O O . LEU A 1 84 ? -2.410 18.831 2.229 1.00 92.50 84 LEU A O 1
ATOM 635 N N . ASN A 1 85 ? -3.958 17.283 2.711 1.00 90.94 85 ASN A N 1
ATOM 636 C CA . ASN A 1 85 ? -5.077 18.214 2.694 1.00 90.94 85 ASN A CA 1
ATOM 637 C C . ASN A 1 85 ? -4.992 19.276 3.797 1.00 90.94 85 ASN A C 1
ATOM 639 O O . ASN A 1 85 ? -5.339 20.425 3.544 1.00 90.94 85 ASN A O 1
ATOM 643 N N . GLY A 1 86 ? -4.558 18.903 5.003 1.00 90.38 86 GLY A N 1
ATOM 644 C CA . GLY A 1 86 ? -4.395 19.828 6.125 1.00 90.38 86 GLY A CA 1
ATOM 645 C C . GLY A 1 86 ? -3.265 20.842 5.926 1.00 90.38 86 GLY A C 1
ATOM 646 O O . GLY A 1 86 ? -3.305 21.908 6.527 1.00 90.38 86 GLY A O 1
ATOM 647 N N . MET A 1 87 ? -2.282 20.551 5.064 1.00 88.88 87 MET A N 1
ATOM 648 C CA . MET A 1 87 ? -1.247 21.529 4.696 1.00 88.88 87 MET A CA 1
ATOM 649 C C . MET A 1 87 ? -1.763 22.601 3.731 1.00 88.88 87 MET A C 1
ATOM 651 O O . MET A 1 87 ? -1.267 23.721 3.747 1.00 88.88 87 MET A O 1
ATOM 655 N N . ILE A 1 88 ? -2.734 22.259 2.878 1.00 88.75 88 ILE A N 1
ATOM 656 C CA . ILE A 1 88 ? -3.263 23.160 1.840 1.00 88.75 88 ILE A CA 1
ATOM 657 C C . ILE A 1 88 ? -4.521 23.895 2.330 1.00 88.75 88 ILE A C 1
ATOM 659 O O . ILE A 1 88 ? -4.828 24.989 1.868 1.00 88.75 88 ILE A O 1
ATOM 663 N N . THR A 1 89 ? -5.280 23.299 3.252 1.00 88.19 89 THR A N 1
ATOM 664 C CA . THR A 1 89 ? -6.596 23.790 3.670 1.00 88.19 89 THR A CA 1
ATOM 665 C C . THR A 1 89 ? -6.732 23.811 5.189 1.00 88.19 89 THR A C 1
ATOM 667 O O . THR A 1 89 ? -6.429 22.831 5.865 1.00 88.19 89 THR A O 1
ATOM 670 N N . THR A 1 90 ? -7.267 24.914 5.717 1.00 81.69 90 THR A N 1
ATOM 671 C CA . THR A 1 90 ? -7.438 25.138 7.163 1.00 81.69 90 THR A CA 1
ATOM 672 C C . THR A 1 90 ? -8.847 24.804 7.670 1.00 81.69 90 THR A C 1
ATOM 674 O O . THR A 1 90 ? -8.998 24.422 8.825 1.00 81.69 90 THR A O 1
ATOM 677 N N . SER A 1 91 ? -9.891 24.905 6.838 1.00 79.25 91 SER A N 1
ATOM 678 C CA . SER A 1 91 ? -11.292 24.915 7.299 1.00 79.25 91 SER A CA 1
ATOM 679 C C . SER A 1 91 ? -12.189 23.860 6.635 1.00 79.25 91 SER A C 1
ATOM 681 O O . SER A 1 91 ? -13.164 24.179 5.955 1.00 79.25 91 SER A O 1
ATOM 683 N N . LYS A 1 92 ? -11.913 22.568 6.861 1.00 81.50 92 LYS A N 1
ATOM 684 C CA . LYS A 1 92 ? -12.840 21.507 6.422 1.00 81.50 92 LYS A CA 1
ATOM 685 C C . LYS A 1 92 ? -14.046 21.398 7.370 1.00 81.50 92 LYS A C 1
ATOM 687 O O . LYS A 1 92 ? -13.837 21.247 8.572 1.00 81.50 92 LYS A O 1
ATOM 692 N N . PRO A 1 93 ? -15.293 21.429 6.864 1.00 86.00 93 PRO A N 1
ATOM 693 C CA . PRO A 1 93 ? -16.474 21.207 7.692 1.00 86.00 93 PRO A CA 1
ATOM 694 C C . PRO A 1 93 ? -16.565 19.746 8.160 1.00 86.00 93 PRO A C 1
ATOM 696 O O . PRO A 1 93 ? -16.050 18.832 7.510 1.00 86.00 93 PRO A O 1
ATOM 699 N N . PHE A 1 94 ? -17.285 19.514 9.259 1.00 82.44 94 PHE A N 1
ATOM 700 C CA . PHE A 1 94 ? -17.653 18.171 9.709 1.00 82.44 94 PHE A CA 1
ATOM 701 C C . PHE A 1 94 ? -18.723 17.578 8.788 1.00 82.44 94 PHE A C 1
ATOM 703 O O . PHE A 1 94 ? -19.924 17.700 9.030 1.00 82.44 94 PHE A O 1
ATOM 710 N N . ILE A 1 95 ? -18.285 16.934 7.710 1.00 84.31 95 ILE A N 1
ATOM 711 C CA . ILE A 1 95 ? -19.176 16.164 6.844 1.00 84.31 95 ILE A CA 1
ATOM 712 C C . ILE A 1 95 ? -19.553 14.858 7.549 1.00 84.31 95 ILE A C 1
ATOM 714 O O . ILE A 1 95 ? -18.700 14.170 8.113 1.00 84.31 95 ILE A O 1
ATOM 718 N N . ARG A 1 96 ? -20.844 14.506 7.515 1.00 86.19 96 ARG A N 1
ATOM 719 C CA . ARG A 1 96 ? -21.335 13.225 8.037 1.00 86.19 96 ARG A CA 1
ATOM 720 C C . ARG A 1 96 ? -20.695 12.085 7.246 1.00 86.19 96 ARG A C 1
ATOM 722 O O . ARG A 1 96 ? -20.770 12.061 6.021 1.00 86.19 96 ARG A O 1
ATOM 729 N N . THR A 1 97 ? -20.085 11.136 7.946 1.00 82.06 97 THR A N 1
ATOM 730 C CA . THR A 1 97 ? -19.514 9.939 7.331 1.00 82.06 97 THR A CA 1
ATOM 731 C C . THR A 1 97 ? -20.638 9.021 6.827 1.00 82.06 97 THR A C 1
ATOM 733 O O . THR A 1 97 ? -21.496 8.616 7.615 1.00 82.06 97 THR A O 1
ATOM 736 N N . PRO A 1 98 ? -20.681 8.685 5.525 1.00 77.81 98 PRO A N 1
ATOM 737 C CA . PRO A 1 98 ? -21.699 7.789 4.988 1.00 77.81 98 PRO A CA 1
ATOM 738 C C . PRO A 1 98 ? -21.409 6.342 5.416 1.00 77.81 98 PRO A C 1
ATOM 740 O O . PRO A 1 98 ? -20.433 5.742 4.975 1.00 77.81 98 PRO A O 1
ATOM 743 N N . LYS A 1 99 ? -22.273 5.764 6.260 1.00 76.81 99 LYS A N 1
ATOM 744 C CA . LYS A 1 99 ? -22.112 4.405 6.820 1.00 76.81 99 LYS A CA 1
ATOM 745 C C . LYS A 1 99 ? -22.391 3.257 5.836 1.00 76.81 99 LYS A C 1
ATOM 747 O O . LYS A 1 99 ? -22.159 2.107 6.178 1.00 76.81 99 LYS A O 1
ATOM 752 N N . CYS A 1 100 ? -22.864 3.562 4.624 1.00 78.31 100 CYS A N 1
ATOM 753 C CA . CYS A 1 100 ? -23.169 2.583 3.570 1.00 78.31 100 CYS A CA 1
ATOM 754 C C . CYS A 1 100 ? -24.068 1.407 4.020 1.00 78.31 100 CYS A C 1
ATOM 756 O O . CYS A 1 100 ? -23.905 0.302 3.514 1.00 78.31 100 CYS A O 1
ATOM 758 N N . GLU A 1 101 ? -25.022 1.644 4.930 1.00 75.31 101 GLU A N 1
ATOM 759 C CA . GLU A 1 101 ? -25.885 0.597 5.514 1.00 75.31 101 GLU A CA 1
ATOM 760 C C . GLU A 1 101 ? -26.802 -0.081 4.477 1.00 75.31 101 GLU A C 1
ATOM 762 O O . GLU A 1 101 ? -27.059 -1.277 4.581 1.00 75.31 101 GLU A O 1
ATOM 767 N N . ASP A 1 102 ? -27.215 0.643 3.431 1.00 77.62 102 ASP A N 1
ATOM 768 C CA . ASP A 1 102 ? -28.113 0.126 2.384 1.00 77.62 102 ASP A CA 1
ATOM 769 C C . ASP A 1 102 ? -27.413 -0.756 1.336 1.00 77.62 102 ASP A C 1
ATOM 771 O O . ASP A 1 102 ? -28.059 -1.334 0.458 1.00 77.62 102 ASP A O 1
ATOM 775 N N . LYS A 1 103 ? -26.077 -0.835 1.358 1.00 82.31 103 LYS A N 1
ATOM 776 C CA . LYS A 1 103 ? -25.301 -1.505 0.306 1.00 82.31 103 LYS A CA 1
ATOM 777 C C . LYS A 1 103 ? -24.958 -2.942 0.688 1.00 82.31 103 LYS A C 1
ATOM 779 O O . LYS A 1 103 ? -24.786 -3.249 1.867 1.00 82.31 103 LYS A O 1
ATOM 784 N N . PRO A 1 104 ? -24.780 -3.837 -0.305 1.00 85.25 104 PRO A N 1
ATOM 785 C CA . PRO A 1 104 ? -24.271 -5.170 -0.041 1.00 85.25 104 PRO A CA 1
ATOM 786 C C . PRO A 1 104 ? -22.946 -5.089 0.727 1.00 85.25 104 PRO A C 1
ATOM 788 O O . PRO A 1 104 ? -22.104 -4.261 0.376 1.00 85.25 104 PRO A O 1
ATOM 791 N N . PRO A 1 105 ? -22.722 -5.974 1.708 1.00 84.00 105 PRO A N 1
ATOM 792 C CA . PRO A 1 105 ? -21.537 -5.950 2.560 1.00 84.00 105 PRO A CA 1
ATOM 793 C C . PRO A 1 105 ? -20.221 -5.885 1.765 1.00 84.00 105 PRO A C 1
ATOM 795 O O . PRO A 1 105 ? -19.400 -5.001 1.999 1.00 84.00 105 PRO A O 1
ATOM 798 N N . LEU A 1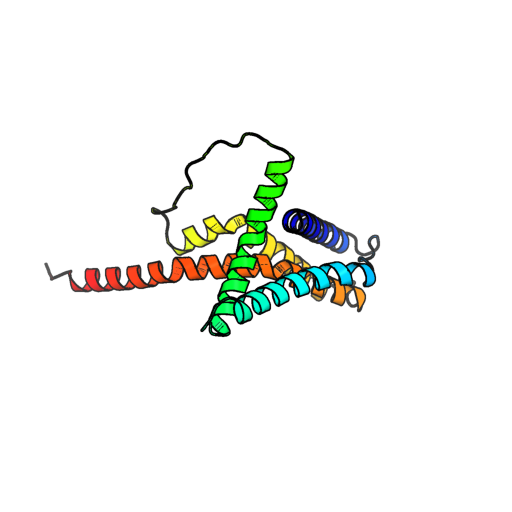 106 ? -20.046 -6.739 0.749 1.00 85.44 106 LEU A N 1
ATOM 799 C CA . LEU A 1 106 ? -18.850 -6.711 -0.108 1.00 85.44 106 LEU A CA 1
ATOM 800 C C . LEU A 1 106 ? -18.716 -5.413 -0.915 1.00 85.44 106 LEU A C 1
ATOM 802 O O . LEU A 1 106 ? -17.616 -4.889 -1.065 1.00 85.44 106 LEU A O 1
ATOM 806 N N . ALA A 1 107 ? -19.825 -4.867 -1.416 1.00 86.38 107 ALA A N 1
ATOM 807 C CA . ALA A 1 107 ? -19.797 -3.601 -2.141 1.00 86.38 107 ALA A CA 1
ATOM 808 C C . ALA A 1 107 ? -19.407 -2.442 -1.210 1.00 86.38 107 ALA A C 1
ATOM 810 O O . ALA A 1 107 ? -18.635 -1.573 -1.608 1.00 86.38 107 ALA A O 1
ATOM 811 N N . ALA A 1 108 ? -19.886 -2.447 0.037 1.00 87.06 108 ALA A N 1
ATOM 812 C CA . ALA A 1 108 ? -19.499 -1.468 1.047 1.00 87.06 108 ALA A CA 1
ATOM 813 C C . ALA A 1 108 ? -17.989 -1.525 1.355 1.00 87.06 108 ALA A C 1
ATOM 815 O O . ALA A 1 108 ? -17.364 -0.466 1.430 1.00 87.06 108 ALA A O 1
ATOM 816 N N . ALA A 1 109 ? -17.392 -2.725 1.428 1.00 87.62 109 ALA A N 1
ATOM 817 C CA . ALA A 1 109 ? -15.943 -2.899 1.606 1.00 87.62 109 ALA A CA 1
ATOM 818 C C . ALA A 1 109 ? -15.139 -2.192 0.499 1.00 87.62 109 ALA A C 1
ATOM 820 O O . ALA A 1 109 ? -14.290 -1.340 0.767 1.00 87.62 109 ALA A O 1
ATOM 821 N N . PHE A 1 110 ? -15.459 -2.479 -0.767 1.00 88.31 110 PHE A N 1
ATOM 822 C CA . PHE A 1 110 ? -14.756 -1.881 -1.907 1.00 88.31 110 PHE A CA 1
ATOM 823 C C . PHE A 1 110 ? -14.975 -0.376 -2.028 1.00 88.31 110 PHE A C 1
ATOM 825 O O . PHE A 1 110 ? -14.061 0.347 -2.416 1.00 88.31 110 PHE A O 1
ATOM 832 N N . ILE A 1 111 ? -16.167 0.115 -1.690 1.00 89.44 111 ILE A N 1
ATOM 833 C CA . ILE A 1 111 ? -16.446 1.555 -1.699 1.00 89.44 111 ILE A CA 1
ATOM 834 C C . ILE A 1 111 ? -15.593 2.273 -0.652 1.00 89.44 111 ILE A C 1
ATOM 836 O O . ILE A 1 111 ? -15.096 3.365 -0.929 1.00 89.44 111 ILE A O 1
ATOM 840 N N . GLN A 1 112 ? -15.402 1.663 0.519 1.00 88.19 112 GLN A N 1
ATOM 841 C CA . GLN A 1 112 ? -14.607 2.240 1.599 1.00 88.19 112 GLN A CA 1
ATOM 842 C C . GLN A 1 112 ? -13.115 2.329 1.250 1.00 88.19 112 GLN A C 1
ATOM 844 O O . GLN A 1 112 ? -12.469 3.294 1.644 1.00 88.19 112 GLN A O 1
ATOM 849 N N . VAL A 1 113 ? -12.589 1.356 0.501 1.00 93.62 113 VAL A N 1
ATOM 850 C CA . VAL A 1 113 ? -11.153 1.222 0.177 1.00 93.62 113 VAL A CA 1
ATOM 851 C C . VAL A 1 113 ? -10.907 1.382 -1.331 1.00 93.62 113 VAL A C 1
ATOM 853 O O . VAL A 1 113 ? -10.027 0.770 -1.937 1.00 93.62 113 VAL A O 1
ATOM 856 N N . ARG A 1 114 ? -11.723 2.204 -2.002 1.00 94.06 114 ARG A N 1
ATOM 857 C CA . ARG A 1 114 ? -11.642 2.390 -3.460 1.00 94.06 114 ARG A CA 1
ATOM 858 C C . ARG A 1 114 ? -10.285 2.945 -3.894 1.00 94.06 114 ARG A C 1
ATOM 860 O O . ARG A 1 114 ? -9.751 2.541 -4.921 1.00 94.06 114 ARG A O 1
ATOM 867 N N . GLU A 1 115 ? -9.750 3.905 -3.153 1.00 95.25 115 GLU A N 1
ATOM 868 C CA . GLU A 1 115 ? -8.498 4.551 -3.539 1.00 95.25 115 GLU A CA 1
ATOM 869 C C . GLU A 1 115 ? -7.299 3.656 -3.260 1.00 95.25 115 GLU A C 1
ATOM 871 O O . GLU A 1 115 ? -6.415 3.528 -4.102 1.00 95.25 115 GLU A O 1
ATOM 876 N N . GLU A 1 116 ? -7.285 2.991 -2.112 1.00 96.25 116 GLU A N 1
ATOM 877 C CA . GLU A 1 116 ? -6.208 2.091 -1.736 1.00 96.25 116 GLU A CA 1
ATOM 878 C C . GLU A 1 116 ? -6.197 0.842 -2.624 1.00 96.25 116 GLU A C 1
ATOM 880 O O . GLU A 1 116 ? -5.123 0.390 -3.011 1.00 96.25 116 GLU A O 1
ATOM 885 N N . SER A 1 117 ? -7.364 0.317 -3.015 1.00 95.50 117 SER A N 1
ATOM 886 C CA . SER A 1 117 ? -7.447 -0.787 -3.984 1.00 95.50 117 SER A CA 1
ATOM 887 C C . SER A 1 117 ? -6.949 -0.379 -5.373 1.00 95.50 117 SER A C 1
ATOM 889 O O . SER A 1 117 ? -6.241 -1.156 -6.011 1.00 95.50 117 SER A O 1
ATOM 891 N N . LEU A 1 118 ? -7.235 0.849 -5.820 1.00 96.56 118 LEU A N 1
ATOM 892 C CA . LEU A 1 118 ? -6.686 1.389 -7.066 1.00 96.56 118 LEU A CA 1
ATOM 893 C C . LEU A 1 118 ? -5.161 1.533 -6.985 1.00 96.56 118 LEU A C 1
ATOM 895 O O . LEU A 1 118 ? -4.461 1.103 -7.899 1.00 96.56 118 LEU A O 1
ATOM 899 N N . MET A 1 119 ? -4.634 2.087 -5.890 1.00 96.19 119 MET A N 1
ATOM 900 C CA . MET A 1 119 ? -3.187 2.220 -5.679 1.00 96.19 119 MET A CA 1
ATOM 901 C C . MET A 1 119 ? -2.492 0.855 -5.639 1.00 96.19 119 MET A C 1
ATOM 903 O O . MET A 1 119 ? -1.447 0.680 -6.266 1.00 96.19 119 MET A O 1
ATOM 907 N N . LEU A 1 120 ? -3.095 -0.127 -4.963 1.00 97.19 120 LEU A N 1
ATOM 908 C CA . LEU A 1 120 ? -2.608 -1.504 -4.929 1.00 97.19 120 LEU A CA 1
ATOM 909 C C . LEU A 1 120 ? -2.557 -2.113 -6.336 1.00 97.19 120 LEU A C 1
ATOM 911 O O . LEU A 1 120 ? -1.530 -2.669 -6.723 1.00 97.19 120 LEU A O 1
ATOM 915 N N . ALA A 1 121 ? -3.637 -1.968 -7.108 1.00 97.12 121 ALA A N 1
ATOM 916 C CA . ALA A 1 121 ? -3.723 -2.483 -8.470 1.00 97.12 121 ALA A CA 1
ATOM 917 C C . ALA A 1 121 ? -2.692 -1.833 -9.403 1.00 97.12 121 ALA A C 1
ATOM 919 O O . ALA A 1 121 ? -2.069 -2.534 -10.197 1.00 97.12 121 ALA A O 1
ATOM 920 N N . LEU A 1 122 ? -2.462 -0.520 -9.286 1.00 97.25 122 LEU A N 1
ATOM 921 C CA . LEU A 1 122 ? -1.433 0.173 -10.063 1.00 97.25 122 LEU A CA 1
ATOM 922 C C . LEU A 1 122 ? -0.024 -0.303 -9.697 1.00 97.25 122 LEU A C 1
ATOM 924 O O . LEU A 1 122 ? 0.761 -0.603 -10.594 1.00 97.25 122 LEU A O 1
ATOM 928 N N . LEU A 1 123 ? 0.292 -0.417 -8.404 1.00 96.50 123 LEU A N 1
ATOM 929 C CA . LEU A 1 123 ? 1.604 -0.891 -7.950 1.00 96.50 123 LEU A CA 1
ATOM 930 C C . LEU A 1 123 ? 1.887 -2.315 -8.429 1.00 96.50 123 LEU A C 1
ATOM 932 O O . LEU A 1 123 ? 2.966 -2.586 -8.953 1.00 96.50 123 LEU A O 1
ATOM 936 N N . TRP A 1 124 ? 0.914 -3.214 -8.288 1.00 97.25 124 TRP A N 1
ATOM 937 C CA . TRP A 1 124 ? 1.055 -4.598 -8.731 1.00 97.25 124 TRP A CA 1
ATOM 938 C C . TRP A 1 124 ? 1.080 -4.715 -10.254 1.00 97.25 124 TRP A C 1
ATOM 940 O O . TRP A 1 124 ? 1.908 -5.448 -10.785 1.00 97.25 124 TRP A O 1
ATOM 950 N N . GLY A 1 125 ? 0.235 -3.966 -10.965 1.00 96.62 125 GLY A N 1
ATOM 951 C CA . GLY A 1 125 ? 0.210 -3.958 -12.427 1.00 96.62 125 GLY A CA 1
ATOM 952 C C . GLY A 1 125 ? 1.544 -3.509 -13.018 1.00 96.62 125 GLY A C 1
ATOM 953 O O . GLY A 1 125 ? 2.081 -4.160 -13.911 1.00 96.62 125 GLY A O 1
ATOM 954 N N . VAL A 1 126 ? 2.130 -2.451 -12.458 1.00 95.19 126 VAL A N 1
ATOM 955 C CA . VAL A 1 126 ? 3.461 -1.976 -12.840 1.00 95.19 126 VAL A CA 1
ATOM 956 C C . VAL A 1 126 ? 4.553 -2.987 -12.471 1.00 95.19 126 VAL A C 1
ATOM 958 O O . VAL A 1 126 ? 5.429 -3.256 -13.290 1.00 95.19 126 VAL A O 1
ATOM 961 N N . ALA A 1 127 ? 4.511 -3.573 -11.271 1.00 94.81 127 ALA A N 1
ATOM 962 C CA . ALA A 1 127 ? 5.487 -4.580 -10.852 1.00 94.81 127 ALA A CA 1
ATOM 963 C C . ALA A 1 127 ? 5.480 -5.805 -11.781 1.00 94.81 127 ALA A C 1
ATOM 965 O O . ALA A 1 127 ? 6.537 -6.250 -12.226 1.00 94.81 127 ALA A O 1
ATOM 966 N N . VAL A 1 128 ? 4.293 -6.310 -12.133 1.00 95.81 128 VAL A N 1
ATOM 967 C CA . VAL A 1 128 ? 4.135 -7.404 -13.101 1.00 95.81 128 VAL A CA 1
ATOM 968 C C . VAL A 1 128 ? 4.646 -6.984 -14.477 1.00 95.81 128 VAL A C 1
ATOM 970 O O . VAL A 1 128 ? 5.396 -7.737 -15.091 1.00 95.81 128 VAL A O 1
ATOM 973 N N . ALA A 1 129 ? 4.321 -5.773 -14.939 1.00 94.00 129 ALA A N 1
ATOM 974 C CA . ALA A 1 129 ? 4.791 -5.275 -16.228 1.00 94.00 129 ALA A CA 1
ATOM 975 C C . ALA A 1 129 ? 6.327 -5.264 -16.321 1.00 94.00 129 ALA A C 1
ATOM 977 O O . ALA A 1 129 ? 6.869 -5.729 -17.325 1.00 94.00 129 ALA A O 1
ATOM 978 N N . PHE A 1 130 ? 7.033 -4.835 -15.267 1.00 92.31 130 PHE A N 1
ATOM 979 C CA . PHE A 1 130 ? 8.496 -4.930 -15.202 1.00 92.31 130 PHE A CA 1
ATOM 980 C C . PHE A 1 130 ? 8.997 -6.373 -15.265 1.00 92.31 130 PHE A C 1
ATOM 982 O O . PHE A 1 130 ? 9.900 -6.657 -16.046 1.00 92.31 130 PHE A O 1
ATOM 989 N N . LEU A 1 131 ? 8.393 -7.287 -14.499 1.00 91.81 131 LEU A N 1
ATOM 990 C CA . LEU A 1 131 ? 8.789 -8.702 -14.484 1.00 91.81 131 LEU A CA 1
ATOM 991 C C . LEU A 1 131 ? 8.566 -9.400 -15.833 1.00 91.81 131 LEU A C 1
ATOM 993 O O . LEU A 1 131 ? 9.307 -10.316 -16.181 1.00 91.81 131 LEU A O 1
ATOM 997 N N . THR A 1 132 ? 7.559 -8.976 -16.597 1.00 92.19 132 THR A N 1
ATOM 998 C CA . THR A 1 132 ? 7.258 -9.535 -17.927 1.00 92.19 132 THR A CA 1
ATOM 999 C C . THR A 1 132 ? 8.020 -8.867 -19.073 1.00 92.19 132 THR A C 1
ATOM 1001 O O . THR A 1 132 ? 7.993 -9.370 -20.195 1.00 92.19 132 THR A O 1
ATOM 1004 N N . SER A 1 133 ? 8.690 -7.740 -18.824 1.00 88.62 133 SER A N 1
ATOM 1005 C CA . SER A 1 133 ? 9.364 -6.958 -19.860 1.00 88.62 133 SER A CA 1
ATOM 1006 C C . SER A 1 133 ? 10.822 -7.405 -20.036 1.00 88.62 133 SER A C 1
ATOM 1008 O O . SER A 1 133 ? 11.620 -7.213 -19.119 1.00 88.62 133 SER A O 1
ATOM 1010 N N . PRO A 1 134 ? 11.236 -7.893 -21.224 1.00 84.69 134 PRO A N 1
ATOM 1011 C CA . PRO A 1 134 ? 12.619 -8.329 -21.463 1.00 84.69 134 PRO A CA 1
ATOM 1012 C C . PRO A 1 134 ? 13.655 -7.212 -21.285 1.00 84.69 134 PRO A C 1
ATOM 1014 O O . PRO A 1 134 ? 14.794 -7.468 -20.914 1.00 84.69 134 PRO A O 1
ATOM 1017 N N . HIS A 1 135 ? 13.242 -5.963 -21.520 1.00 81.81 135 HIS A N 1
ATOM 1018 C CA . HIS A 1 135 ? 14.078 -4.769 -21.386 1.00 81.81 135 HIS A CA 1
ATOM 1019 C C . HIS A 1 135 ? 14.486 -4.461 -19.939 1.00 81.81 135 HIS A C 1
ATOM 1021 O O . HIS A 1 135 ? 15.380 -3.652 -19.731 1.00 81.81 135 HIS A O 1
ATOM 1027 N N . PHE A 1 136 ? 13.835 -5.077 -18.946 1.00 82.62 136 PHE A N 1
ATOM 1028 C CA . PHE A 1 136 ? 14.045 -4.796 -17.527 1.00 82.62 136 PHE A CA 1
ATOM 1029 C C . PHE A 1 136 ? 14.484 -6.041 -16.740 1.00 82.62 136 PHE A C 1
ATOM 1031 O O . PHE A 1 136 ? 14.192 -6.159 -15.553 1.00 82.62 136 PHE A O 1
ATOM 1038 N N . ALA A 1 137 ? 15.222 -6.957 -17.374 1.00 81.44 137 ALA A N 1
ATOM 1039 C CA . ALA A 1 137 ? 15.738 -8.172 -16.734 1.00 81.44 137 ALA A CA 1
ATOM 1040 C C . ALA A 1 137 ? 16.975 -7.947 -15.829 1.00 81.44 137 ALA A C 1
ATOM 1042 O O . ALA A 1 137 ? 17.521 -8.901 -15.276 1.00 81.44 137 ALA A O 1
ATOM 1043 N N . ASP A 1 138 ? 17.423 -6.700 -15.660 1.00 86.69 138 ASP A N 1
ATOM 1044 C CA . ASP A 1 138 ? 18.602 -6.354 -14.863 1.00 86.69 138 ASP A CA 1
ATOM 1045 C C . ASP A 1 138 ? 18.352 -6.398 -13.346 1.00 86.69 138 ASP A C 1
ATOM 1047 O O . ASP A 1 138 ? 17.253 -6.123 -12.852 1.00 86.69 138 ASP A O 1
ATOM 1051 N N . SER A 1 139 ? 19.419 -6.614 -12.567 1.00 85.19 139 SER A N 1
ATOM 1052 C CA . SER A 1 139 ? 19.375 -6.595 -11.094 1.00 85.19 139 SER A CA 1
ATOM 1053 C C . SER A 1 139 ? 18.796 -5.295 -10.518 1.00 85.19 139 SER A C 1
ATOM 1055 O O . SER A 1 139 ? 18.116 -5.319 -9.494 1.00 85.19 139 SER A O 1
ATOM 1057 N N . HIS A 1 140 ? 19.024 -4.153 -11.174 1.00 85.75 140 HIS A N 1
ATOM 1058 C CA . HIS A 1 140 ? 18.471 -2.860 -10.754 1.00 85.75 140 HIS A CA 1
ATOM 1059 C C . HIS A 1 140 ? 16.943 -2.814 -10.849 1.00 85.75 140 HIS A C 1
ATOM 1061 O O . HIS A 1 140 ? 16.282 -2.299 -9.945 1.00 85.75 140 HIS A O 1
ATOM 1067 N N . SER A 1 141 ? 16.382 -3.398 -11.905 1.00 86.88 141 SER A N 1
ATOM 1068 C CA . SER A 1 141 ? 14.939 -3.486 -12.115 1.00 86.88 141 SER A CA 1
ATOM 1069 C C . SER A 1 141 ? 14.277 -4.395 -11.087 1.00 86.88 141 SER A C 1
ATOM 1071 O O . SER A 1 141 ? 13.227 -4.048 -10.548 1.00 86.88 141 SER A O 1
ATOM 1073 N N . LEU A 1 142 ? 14.925 -5.504 -10.721 1.00 88.44 142 LEU A N 1
ATOM 1074 C CA . LEU A 1 142 ? 14.446 -6.385 -9.650 1.00 88.44 142 LEU A CA 1
ATOM 1075 C C . LEU A 1 142 ? 14.421 -5.682 -8.285 1.00 88.44 142 LEU A C 1
ATOM 1077 O O . LEU A 1 142 ? 13.460 -5.832 -7.528 1.00 88.44 142 LEU A O 1
ATOM 1081 N N . LEU A 1 143 ? 15.435 -4.867 -7.977 1.00 88.88 143 LEU A N 1
ATOM 1082 C CA . LEU A 1 143 ? 15.438 -4.052 -6.757 1.00 88.88 143 LEU A CA 1
ATOM 1083 C C . LEU A 1 143 ? 14.307 -3.016 -6.764 1.00 88.88 143 LEU A C 1
ATOM 1085 O O . LEU A 1 143 ? 13.655 -2.817 -5.738 1.00 88.88 143 LEU A O 1
ATOM 1089 N N . TRP A 1 144 ? 14.040 -2.391 -7.915 1.00 90.44 144 TRP A N 1
ATOM 1090 C CA . TRP A 1 144 ? 12.920 -1.462 -8.073 1.00 90.44 144 TRP A CA 1
ATOM 1091 C C . TRP A 1 144 ? 11.568 -2.153 -7.863 1.00 90.44 144 TRP A C 1
ATOM 1093 O O . TRP A 1 144 ? 10.731 -1.645 -7.116 1.00 90.44 144 TRP A O 1
ATOM 1103 N N . VAL A 1 145 ? 11.376 -3.351 -8.423 1.00 91.69 145 VAL A N 1
ATOM 1104 C CA . VAL A 1 145 ? 10.189 -4.181 -8.157 1.00 91.69 145 VAL A CA 1
ATOM 1105 C C . VAL A 1 145 ? 10.053 -4.468 -6.660 1.00 91.69 145 VAL A C 1
ATOM 1107 O O . VAL A 1 145 ? 8.963 -4.316 -6.111 1.00 91.69 145 VAL A O 1
ATOM 1110 N N . GLY A 1 146 ? 11.149 -4.787 -5.965 1.00 90.81 146 GLY A N 1
ATOM 1111 C CA . GLY A 1 146 ? 11.145 -4.956 -4.508 1.00 90.81 146 GLY A CA 1
ATOM 1112 C C . GLY A 1 146 ? 10.608 -3.730 -3.759 1.00 90.81 146 GLY A C 1
ATOM 1113 O O . GLY A 1 146 ? 9.814 -3.868 -2.828 1.00 90.81 146 GLY A O 1
ATOM 1114 N N . VAL A 1 147 ? 10.965 -2.522 -4.198 1.00 90.56 147 VAL A N 1
ATOM 1115 C CA . VAL A 1 147 ? 10.453 -1.266 -3.620 1.00 90.56 147 VAL A CA 1
ATOM 1116 C C . VAL A 1 147 ? 8.962 -1.103 -3.882 1.00 90.56 147 VAL A C 1
ATOM 1118 O O . VAL A 1 147 ? 8.228 -0.776 -2.950 1.00 90.56 147 VAL A O 1
ATOM 1121 N N . LEU A 1 148 ? 8.502 -1.363 -5.110 1.00 92.19 148 LEU A N 1
ATOM 1122 C CA . LEU A 1 148 ? 7.077 -1.309 -5.457 1.00 92.19 148 LEU A CA 1
ATOM 1123 C C . LEU A 1 148 ? 6.260 -2.291 -4.604 1.00 92.19 148 LEU A C 1
ATOM 1125 O O . LEU A 1 148 ? 5.179 -1.948 -4.122 1.00 92.19 148 LEU A O 1
ATOM 1129 N N . LEU A 1 149 ? 6.801 -3.485 -4.344 1.00 92.94 149 LEU A N 1
ATOM 1130 C CA . LEU A 1 149 ? 6.171 -4.473 -3.470 1.00 92.94 149 LEU A CA 1
ATOM 1131 C C . LEU A 1 149 ? 6.112 -3.995 -2.016 1.00 92.94 149 LEU A C 1
ATOM 1133 O O . LEU A 1 149 ? 5.043 -4.059 -1.410 1.00 92.94 149 LEU A O 1
ATOM 1137 N N . VAL A 1 150 ? 7.203 -3.449 -1.472 1.00 91.94 150 VAL A N 1
ATOM 1138 C CA . VAL A 1 150 ? 7.226 -2.872 -0.114 1.00 91.94 150 VAL A CA 1
ATOM 1139 C C . VAL A 1 150 ? 6.230 -1.713 0.013 1.00 91.94 150 VAL A C 1
ATOM 1141 O O . VAL A 1 150 ? 5.476 -1.648 0.985 1.00 91.94 150 VAL A O 1
ATOM 1144 N N . GLN A 1 151 ? 6.159 -0.835 -0.990 1.00 92.75 151 GLN A N 1
ATOM 1145 C CA . GLN A 1 151 ? 5.173 0.248 -1.057 1.00 92.75 151 GLN A CA 1
ATOM 1146 C C . GLN A 1 151 ? 3.731 -0.259 -1.160 1.00 92.75 151 GLN A C 1
ATOM 1148 O O . GLN A 1 151 ? 2.820 0.452 -0.748 1.00 92.75 151 GLN A O 1
ATOM 1153 N N . SER A 1 152 ? 3.502 -1.464 -1.690 1.00 95.00 152 SER A N 1
ATOM 1154 C CA . SER A 1 152 ? 2.159 -2.042 -1.823 1.00 95.00 152 SER A CA 1
ATOM 1155 C C . SER A 1 152 ? 1.583 -2.568 -0.501 1.00 95.00 152 SER A C 1
ATOM 1157 O O . SER A 1 152 ? 0.362 -2.638 -0.348 1.00 95.00 152 SER A O 1
ATOM 1159 N N . VAL A 1 153 ? 2.437 -2.878 0.484 1.00 94.19 153 VAL A N 1
ATOM 1160 C CA . VAL A 1 153 ? 2.044 -3.497 1.765 1.00 94.19 153 VAL A CA 1
ATOM 1161 C C . VAL A 1 153 ? 0.979 -2.700 2.538 1.00 94.19 153 VAL A C 1
ATOM 1163 O O . VAL A 1 153 ? 0.021 -3.315 3.013 1.00 94.19 153 VAL A O 1
ATOM 1166 N N . PRO A 1 154 ? 1.059 -1.362 2.678 1.00 93.94 154 PRO A N 1
ATOM 1167 C CA . PRO A 1 154 ? 0.031 -0.601 3.384 1.00 93.94 154 PRO A CA 1
ATOM 1168 C C . PRO A 1 154 ? -1.329 -0.627 2.678 1.00 93.94 154 PRO A C 1
ATOM 1170 O O . PRO A 1 154 ? -2.361 -0.737 3.338 1.00 93.94 154 PRO A O 1
ATOM 1173 N N . TYR A 1 155 ? -1.338 -0.605 1.343 1.00 95.62 155 TYR A N 1
ATOM 1174 C CA . TYR A 1 155 ? -2.568 -0.683 0.553 1.00 95.62 155 TYR A CA 1
ATOM 1175 C C . TYR A 1 155 ? -3.187 -2.083 0.607 1.00 95.62 155 TYR A C 1
ATOM 1177 O O . TYR A 1 155 ? -4.395 -2.215 0.797 1.00 95.62 155 TYR A O 1
ATOM 1185 N N . ALA A 1 156 ? -2.361 -3.132 0.539 1.00 96.12 156 ALA A N 1
ATOM 1186 C CA . ALA A 1 156 ? -2.801 -4.507 0.766 1.00 96.12 156 ALA A CA 1
ATOM 1187 C C . ALA A 1 156 ? -3.396 -4.679 2.172 1.00 96.12 156 ALA A C 1
ATOM 1189 O O . ALA A 1 156 ? -4.436 -5.314 2.334 1.00 96.12 156 ALA A O 1
ATOM 1190 N N . SER A 1 157 ? -2.781 -4.046 3.176 1.00 95.25 157 SER A N 1
ATOM 1191 C CA . SER A 1 157 ? -3.270 -4.059 4.558 1.00 95.25 157 SER A CA 1
ATOM 1192 C C . SER A 1 157 ? -4.636 -3.378 4.678 1.00 95.25 157 SER A C 1
ATOM 1194 O O . SER A 1 157 ? -5.517 -3.915 5.342 1.00 95.25 157 SER A O 1
ATOM 1196 N N . ALA A 1 158 ? -4.851 -2.245 3.998 1.00 95.75 158 ALA A N 1
ATOM 1197 C CA . ALA A 1 158 ? -6.139 -1.544 3.976 1.00 95.75 158 ALA A CA 1
ATOM 1198 C C . ALA A 1 158 ? -7.258 -2.398 3.355 1.00 95.75 158 ALA A C 1
ATOM 1200 O O . ALA A 1 158 ? -8.346 -2.513 3.927 1.00 95.75 158 ALA A O 1
ATOM 1201 N N . VAL A 1 159 ? -6.978 -3.038 2.214 1.00 95.31 159 VAL A N 1
ATOM 1202 C CA . VAL A 1 159 ? -7.926 -3.938 1.535 1.00 95.31 159 VAL A CA 1
ATOM 1203 C C . VAL A 1 159 ? -8.259 -5.136 2.418 1.00 95.31 159 VAL A C 1
ATOM 1205 O O . VAL A 1 159 ? -9.434 -5.436 2.627 1.00 95.31 159 VAL A O 1
ATOM 1208 N N . LEU A 1 160 ? -7.247 -5.780 2.997 1.00 94.81 160 LEU A N 1
ATOM 1209 C CA . LEU A 1 160 ? -7.434 -6.923 3.885 1.00 94.81 160 LEU A CA 1
ATOM 1210 C C . LEU A 1 160 ? -8.282 -6.555 5.111 1.00 94.81 160 LEU A C 1
ATOM 1212 O O . LEU A 1 160 ? -9.223 -7.276 5.441 1.00 94.81 160 LEU A O 1
ATOM 1216 N N . LEU A 1 161 ? -8.014 -5.413 5.747 1.00 94.12 161 LEU A N 1
ATOM 1217 C CA . LEU A 1 161 ? -8.772 -4.968 6.918 1.00 94.12 161 LEU A CA 1
ATOM 1218 C C . LEU A 1 161 ? -10.236 -4.656 6.578 1.00 94.12 161 LEU A C 1
ATOM 1220 O O . LEU A 1 161 ? -11.131 -4.970 7.361 1.00 94.12 161 LEU A O 1
ATOM 1224 N N . SER A 1 162 ? -10.491 -4.078 5.403 1.00 93.00 162 SER A N 1
ATOM 1225 C CA . SER A 1 162 ? -11.851 -3.814 4.925 1.00 93.00 162 SER A CA 1
ATOM 1226 C C . SER A 1 162 ? -12.642 -5.101 4.684 1.00 93.00 162 SER A C 1
ATOM 1228 O O . SER A 1 162 ? -13.799 -5.201 5.097 1.00 93.00 162 SER A O 1
ATOM 1230 N N . LEU A 1 163 ? -12.003 -6.122 4.106 1.00 91.88 163 LEU A N 1
ATOM 1231 C CA . LEU A 1 163 ? -12.616 -7.439 3.929 1.00 91.88 163 LEU A CA 1
ATOM 1232 C C . LEU A 1 163 ? -12.920 -8.110 5.277 1.00 91.88 163 LEU A C 1
ATOM 1234 O O . LEU A 1 163 ? -14.020 -8.634 5.462 1.00 91.88 163 LEU A O 1
ATOM 1238 N N . ILE A 1 164 ? -11.989 -8.042 6.237 1.00 91.50 164 ILE A N 1
ATOM 1239 C CA . ILE A 1 164 ? -12.197 -8.570 7.597 1.00 91.50 164 ILE A CA 1
ATOM 1240 C C . ILE A 1 164 ? -13.364 -7.860 8.288 1.00 91.50 164 ILE A C 1
ATOM 1242 O O . ILE A 1 164 ? -14.214 -8.523 8.876 1.00 91.50 164 ILE A O 1
ATOM 1246 N N . ASN A 1 165 ? -13.449 -6.532 8.179 1.00 89.88 165 ASN A N 1
ATOM 1247 C CA . ASN A 1 165 ? -14.507 -5.740 8.810 1.00 89.88 165 ASN A CA 1
ATOM 1248 C C . ASN A 1 165 ? -15.915 -6.147 8.338 1.00 89.88 165 ASN A C 1
ATOM 1250 O O . ASN A 1 165 ? -16.887 -6.082 9.089 1.00 89.88 165 ASN A O 1
ATOM 1254 N N . VAL A 1 166 ? -16.030 -6.592 7.089 1.00 88.44 166 VAL A N 1
ATOM 1255 C CA . VAL A 1 166 ? -17.306 -6.964 6.475 1.00 88.44 166 VAL A CA 1
ATOM 1256 C C . VAL A 1 166 ? -17.661 -8.442 6.681 1.00 88.44 166 VAL A C 1
ATOM 1258 O O . VAL A 1 166 ? -18.843 -8.798 6.661 1.00 88.44 166 VAL A O 1
ATOM 1261 N N . MET A 1 167 ? -16.684 -9.306 6.953 1.00 86.81 167 MET A N 1
ATOM 1262 C CA . MET A 1 167 ? -16.870 -10.754 7.114 1.00 86.81 167 MET A CA 1
ATOM 1263 C C . MET A 1 167 ? -17.987 -11.164 8.104 1.00 86.81 167 MET A C 1
ATOM 1265 O O . MET A 1 167 ? -18.805 -12.012 7.735 1.00 86.81 167 MET A O 1
ATOM 1269 N N . PRO A 1 168 ? -18.142 -10.544 9.295 1.00 84.25 168 PRO A N 1
ATOM 1270 C CA . PRO A 1 168 ? -19.214 -10.907 10.228 1.00 84.25 168 PRO A CA 1
ATOM 1271 C C . PRO A 1 168 ? -20.619 -10.648 9.667 1.00 84.25 168 PRO A C 1
ATOM 1273 O O . PRO A 1 168 ? -21.561 -11.395 9.929 1.00 84.25 168 PRO A O 1
ATOM 1276 N N . SER A 1 169 ? -20.771 -9.591 8.864 1.00 80.56 169 SER A N 1
ATOM 1277 C CA . SER A 1 169 ? -22.057 -9.232 8.257 1.00 80.56 169 SER A CA 1
ATOM 1278 C C . SER A 1 169 ? -22.475 -10.198 7.143 1.00 80.56 169 SER A C 1
ATOM 1280 O O . SER A 1 169 ? -23.671 -10.417 6.943 1.00 80.56 169 SER A O 1
ATOM 1282 N N . LEU A 1 170 ? -21.503 -10.817 6.463 1.00 76.88 170 LEU A N 1
ATOM 1283 C CA . LEU A 1 170 ? -21.744 -11.871 5.477 1.00 76.88 170 LEU A CA 1
ATOM 1284 C C . LEU A 1 170 ? -22.247 -13.143 6.153 1.00 76.88 170 LEU A C 1
ATOM 1286 O O . LEU A 1 170 ? -23.258 -13.699 5.729 1.00 76.88 170 LEU A O 1
ATOM 1290 N N . PHE A 1 171 ? -21.587 -13.550 7.238 1.00 76.88 171 PHE A N 1
ATOM 1291 C CA . PHE A 1 171 ? -21.968 -14.738 7.995 1.00 76.88 171 PHE A CA 1
ATOM 1292 C C . PHE A 1 171 ? -23.379 -14.600 8.590 1.00 76.88 171 PHE A C 1
ATOM 1294 O O . PHE A 1 171 ? -24.238 -15.449 8.356 1.00 76.88 171 PHE A O 1
ATOM 1301 N N . ARG A 1 172 ? -23.676 -13.460 9.235 1.00 73.62 172 ARG A N 1
ATOM 1302 C CA . ARG A 1 172 ? -25.000 -13.189 9.829 1.00 73.62 172 ARG A CA 1
ATOM 1303 C C . ARG A 1 172 ? -26.128 -13.086 8.792 1.00 73.62 172 ARG A C 1
ATOM 1305 O O . ARG A 1 172 ? -27.285 -13.365 9.102 1.00 73.62 172 ARG A O 1
ATOM 1312 N N . ARG A 1 173 ? -25.828 -12.651 7.561 1.00 64.56 173 ARG A N 1
ATOM 1313 C CA . ARG A 1 173 ? -26.811 -12.613 6.464 1.00 64.56 173 ARG A CA 1
ATOM 1314 C C . ARG A 1 173 ? -27.183 -14.020 5.997 1.00 64.56 173 ARG A C 1
ATOM 1316 O O . ARG A 1 173 ? -28.348 -14.236 5.674 1.00 64.56 173 ARG A O 1
ATOM 1323 N N . ASN A 1 174 ? -26.223 -14.944 5.974 1.00 62.91 174 ASN A N 1
ATOM 1324 C CA . ASN A 1 174 ? -26.468 -16.322 5.557 1.00 62.91 174 ASN A CA 1
ATOM 1325 C C . ASN A 1 174 ? -27.408 -17.032 6.544 1.00 62.91 174 ASN A C 1
ATOM 1327 O O . ASN A 1 174 ? -28.422 -17.581 6.132 1.00 62.91 174 ASN A O 1
ATOM 1331 N N . GLU A 1 175 ? -27.164 -16.864 7.845 1.00 63.81 175 GLU A N 1
ATOM 1332 C CA . GLU A 1 175 ? -28.002 -17.424 8.916 1.00 63.81 175 GLU A CA 1
ATOM 1333 C C . GLU A 1 175 ? -29.447 -16.883 8.884 1.00 63.81 175 GLU A C 1
ATOM 1335 O O . GLU A 1 175 ? -30.409 -17.638 9.013 1.00 63.81 175 GLU A O 1
ATOM 1340 N N . LYS A 1 176 ? -29.638 -15.579 8.621 1.00 61.41 176 LYS A N 1
ATOM 1341 C CA . LYS A 1 176 ? -30.982 -14.996 8.430 1.00 61.41 176 LYS A CA 1
ATOM 1342 C C . LYS A 1 176 ? -31.688 -15.510 7.172 1.00 61.41 176 LYS A C 1
ATOM 1344 O O . LYS A 1 176 ? -32.908 -15.658 7.191 1.00 61.41 176 LYS A O 1
ATOM 1349 N N . SER A 1 177 ? -30.949 -15.739 6.086 1.00 60.56 177 SER A N 1
ATOM 1350 C CA . SER A 1 177 ? -31.501 -16.300 4.847 1.00 60.56 177 SER A CA 1
ATOM 1351 C C . SER A 1 177 ? -31.932 -17.754 5.041 1.00 60.56 177 SER A C 1
ATOM 1353 O O . SER A 1 177 ? -32.974 -18.153 4.531 1.00 60.56 177 SER A O 1
ATOM 1355 N N . GLU A 1 178 ? -31.162 -18.520 5.812 1.00 59.12 178 GLU A N 1
ATOM 1356 C CA . GLU A 1 178 ? -31.449 -19.913 6.153 1.00 59.12 178 GLU A CA 1
ATOM 1357 C C . GLU A 1 178 ? -32.656 -20.010 7.104 1.00 59.12 178 GLU A C 1
ATOM 1359 O O . GLU A 1 178 ? -33.604 -20.740 6.827 1.00 59.12 178 GLU A O 1
ATOM 1364 N N . ALA A 1 179 ? -32.720 -19.165 8.140 1.00 58.56 179 ALA A N 1
ATOM 1365 C CA . ALA A 1 179 ? -33.865 -19.097 9.052 1.00 58.56 179 ALA A CA 1
ATOM 1366 C C . ALA A 1 179 ? -35.169 -18.640 8.365 1.00 58.56 179 ALA A C 1
ATOM 1368 O O . ALA A 1 179 ? -36.242 -19.159 8.671 1.00 58.56 179 ALA A O 1
ATOM 1369 N N . SER A 1 180 ? -35.097 -17.699 7.415 1.00 57.47 180 SER A N 1
ATOM 1370 C CA . SER A 1 180 ? -36.267 -17.255 6.639 1.00 57.47 180 SER A CA 1
ATOM 1371 C C . SER A 1 180 ? -36.739 -18.298 5.620 1.00 57.47 180 SER A C 1
ATOM 1373 O O . SER A 1 180 ? -37.918 -18.297 5.280 1.00 57.47 180 SER A O 1
ATOM 1375 N N . GLY A 1 181 ? -35.849 -19.175 5.138 1.00 57.56 181 GLY A N 1
ATOM 1376 C CA . GLY A 1 181 ? -36.205 -20.295 4.260 1.00 57.56 181 GLY A CA 1
ATOM 1377 C C . GLY A 1 181 ? -36.892 -21.445 5.003 1.00 57.56 181 GLY A C 1
ATOM 1378 O O . GLY A 1 181 ? -37.753 -22.110 4.438 1.00 57.56 181 GLY A O 1
ATOM 1379 N N . VAL A 1 182 ? -36.566 -21.639 6.284 1.00 58.53 182 VAL A N 1
ATOM 1380 C CA . VAL A 1 182 ? -37.201 -22.648 7.155 1.00 58.53 182 VAL A CA 1
ATOM 1381 C C . VAL A 1 182 ? -38.568 -22.181 7.681 1.00 58.53 182 VAL A C 1
ATOM 1383 O O . VAL A 1 182 ? -39.443 -23.000 7.948 1.00 58.53 182 VAL A O 1
ATOM 1386 N N . LEU A 1 183 ? -38.787 -20.866 7.785 1.00 58.38 183 LEU A N 1
ATOM 1387 C CA . LEU A 1 183 ? -40.043 -20.244 8.230 1.00 58.38 183 LEU A CA 1
ATOM 1388 C C . LEU A 1 183 ? -41.025 -19.927 7.090 1.00 58.38 183 LEU A C 1
ATOM 1390 O O . LEU A 1 183 ? -41.913 -19.098 7.274 1.00 58.38 183 LEU A O 1
ATOM 1394 N N . SER A 1 184 ? -40.912 -20.590 5.939 1.00 53.78 184 SER A N 1
ATOM 1395 C CA . SER A 1 184 ? -41.980 -20.613 4.933 1.00 53.78 184 SER A CA 1
ATOM 1396 C C . SER A 1 184 ? -42.809 -21.895 5.107 1.00 53.78 184 SER A C 1
ATOM 1398 O O . SER A 1 184 ? -42.568 -22.867 4.389 1.00 53.78 184 SER A O 1
ATOM 1400 N N . PRO A 1 185 ? -43.745 -21.971 6.075 1.00 53.03 185 PRO A N 1
ATOM 1401 C CA . PRO A 1 185 ? -44.695 -23.067 6.116 1.00 53.03 185 PRO A CA 1
ATOM 1402 C C . PRO A 1 185 ? -45.623 -22.968 4.902 1.00 53.03 185 PRO A C 1
ATOM 1404 O O . PRO A 1 185 ? -46.030 -21.880 4.504 1.00 53.03 185 PRO A O 1
ATOM 1407 N N . ALA A 1 186 ? -45.884 -24.137 4.325 1.00 58.16 186 ALA A N 1
ATOM 1408 C CA . ALA A 1 186 ? -46.754 -24.387 3.190 1.00 58.16 186 ALA A CA 1
ATOM 1409 C C . ALA A 1 186 ? -48.054 -23.564 3.212 1.00 58.16 186 ALA A C 1
ATOM 1411 O O . ALA A 1 186 ? -48.771 -23.563 4.215 1.00 58.16 186 ALA A O 1
ATOM 1412 N N . GLU A 1 187 ? -48.346 -22.923 2.079 1.00 45.31 187 GLU A N 1
ATOM 1413 C CA . GLU A 1 187 ? -49.723 -22.684 1.629 1.00 45.31 187 GLU A CA 1
ATOM 1414 C C . GLU A 1 187 ? -50.288 -23.963 0.998 1.00 45.31 187 GLU A C 1
ATOM 1416 O O . GLU A 1 187 ? -49.510 -24.683 0.322 1.00 45.31 187 GLU A O 1
#

Secondary structure (DSSP, 8-state):
-HHHHHHHHHHHHHHHHHHHHH-TTT-PPPPGGGHHHHHHHHHHHHHHHHHHHHHHSTT--HHHHHHHHHHHHHTHHHHHHHHHHHHH-S----PPP---TTS-HHHHHHHHTHHHHHHHHHHHHHHHHHHH-GGG-SHHHHHHHHHHHHHHHHHHHHHHHHHHHHHHHHHHHHHHHHHHHHT----